Protein AF-A0A955ZSD9-F1 (afdb_monomer_lite)

Secondary structure (DSSP, 8-state):
----------------------------------PPPHHHHHHHHHHHHTT------S-TTEEEEEEEEBTTSSSEEEEEEE--SS---GGGGS-EEEETTEEEE----PPPSP-TT-EEEEEEHHHHTSTTPPPPSEEEPGGG-S-S-TT-EEEEETTTEEEEESPPP-BSSEEEEESSSSS-EEEEE---B-TT--B-----SPPPPP---HHHHHHHHHHHHHHHHHHHHHTTS-----

Sequence (242 aa):
MTEATPRNDRNAVPGRIGTHRMEHGLRGRSLAGRVPTRRGLAAALLLLLAQAPAAWAGIHTWDVVEVFSNADGTIQYVELLDRGTTGGETGIGNGSLSSGTRSISWSNGPVAPPTNGKSYLVATAAFAALPGAPTPDVIIPPASVPFFDVNGDTISFGAFDTLTFGAVPTNGVDALFEATNNGGTTIVANTPRNYAGVQGSVDASPPPVPSGSAGMMALLLALLAGTGLVVLRSGRKGRVTG

Radius of gyration: 35.09 Å; chains: 1; bounding box: 82×81×102 Å

Foldseek 3Di:
DDDDDDDDDDDDDDDDDDDDDDDDDPDDDPPPPPPPPPVVVVVVVVVVVVPDPPPQAAAQQWEFFWWAAAPVQQWIKTKIARQDDAQRRFSVQFWKKAKVVDIDTHHNDGHDDSRHGFMAMEIAPVQCPFPFRDDHSHHDDPVCGSVYDQQWIWMDIPPRYIATDGHFDNQQFWIWGDDDSPNDTDIDGDWDAHRVGRTGTGGPHDDPDPPCPVVNVVVVVVVVVVVVVVVVVVVPPPDDDD

Structure (mmCIF, N/CA/C/O backbone):
data_AF-A0A955ZSD9-F1
#
_entry.id   AF-A0A955ZSD9-F1
#
loop_
_atom_site.group_PDB
_atom_site.id
_atom_site.type_symbol
_atom_site.label_atom_id
_atom_site.label_alt_id
_atom_site.label_comp_id
_atom_site.label_asym_id
_atom_site.label_entity_id
_atom_site.label_seq_id
_atom_site.pdbx_PDB_ins_code
_atom_site.Cartn_x
_atom_site.Cartn_y
_atom_site.Cartn_z
_atom_site.occupancy
_atom_site.B_iso_or_equiv
_atom_site.auth_seq_id
_atom_site.auth_comp_id
_atom_site.auth_asym_id
_atom_site.auth_atom_id
_atom_site.pdbx_PDB_model_num
ATOM 1 N N . MET A 1 1 ? -43.897 32.930 -13.119 1.00 46.41 1 MET A N 1
ATOM 2 C CA . MET A 1 1 ? -42.716 33.747 -12.785 1.00 46.41 1 MET A CA 1
ATOM 3 C C . MET A 1 1 ? -41.608 33.221 -13.687 1.00 46.41 1 MET A C 1
ATOM 5 O O . MET A 1 1 ? -40.973 32.250 -13.321 1.00 46.41 1 MET A O 1
ATOM 9 N N . THR A 1 2 ? -41.549 33.561 -14.984 1.00 44.62 2 THR A N 1
ATOM 10 C CA . THR A 1 2 ? -41.260 34.902 -15.559 1.00 44.62 2 THR A CA 1
ATOM 11 C C . THR A 1 2 ? -39.995 35.442 -14.874 1.00 44.62 2 THR A C 1
ATOM 13 O O . THR A 1 2 ? -40.031 35.604 -13.665 1.00 44.62 2 THR A O 1
ATOM 16 N N . GLU A 1 3 ? -38.838 35.674 -15.501 1.00 42.66 3 GLU A N 1
ATOM 17 C CA . GLU A 1 3 ? -38.586 36.341 -16.780 1.00 42.66 3 GLU A CA 1
ATOM 18 C C . GLU A 1 3 ? -37.055 36.413 -17.053 1.00 42.66 3 GLU A C 1
ATOM 20 O O . GLU A 1 3 ? -36.271 36.447 -16.110 1.00 42.66 3 GLU A O 1
ATOM 25 N N . ALA A 1 4 ? -36.681 36.501 -18.337 1.00 45.12 4 ALA A N 1
ATOM 26 C CA . ALA A 1 4 ? -35.545 37.236 -18.930 1.00 45.12 4 ALA A CA 1
ATOM 27 C C . ALA A 1 4 ? -34.056 36.940 -18.590 1.00 45.12 4 ALA A C 1
ATOM 29 O O . ALA A 1 4 ? -33.487 37.409 -17.611 1.00 45.12 4 ALA A O 1
ATOM 30 N N . THR A 1 5 ? -33.347 36.376 -19.580 1.00 59.03 5 THR A N 1
ATOM 31 C CA . THR A 1 5 ? -32.102 36.969 -20.154 1.00 59.03 5 THR A CA 1
ATOM 32 C C . THR A 1 5 ? -32.512 38.183 -21.027 1.00 59.03 5 THR A C 1
ATOM 34 O O . THR A 1 5 ? -33.686 38.201 -21.405 1.00 59.03 5 THR A O 1
ATOM 37 N N . PRO A 1 6 ? -31.663 39.151 -21.470 1.00 70.62 6 PRO A N 1
ATOM 38 C CA . PRO A 1 6 ? -30.190 39.259 -21.434 1.00 70.62 6 PRO A CA 1
ATOM 39 C C . PRO A 1 6 ? -29.655 40.692 -21.131 1.00 70.62 6 PRO A C 1
ATOM 41 O O . PRO A 1 6 ? -30.440 41.624 -20.984 1.00 70.62 6 PRO A O 1
ATOM 44 N N . ARG A 1 7 ? -28.327 40.925 -21.148 1.00 58.97 7 ARG A N 1
ATOM 45 C CA . ARG A 1 7 ? -27.769 42.214 -21.626 1.00 58.97 7 ARG A CA 1
ATOM 46 C C . ARG A 1 7 ? -26.295 42.142 -22.031 1.00 58.97 7 ARG A C 1
ATOM 48 O O . ARG A 1 7 ? -25.447 41.609 -21.327 1.00 58.97 7 ARG A O 1
ATOM 55 N N . ASN A 1 8 ? -26.065 42.682 -23.220 1.00 61.03 8 ASN A N 1
ATOM 56 C CA . ASN A 1 8 ? -24.829 42.826 -23.969 1.00 61.03 8 ASN A CA 1
ATOM 57 C C . ASN A 1 8 ? -24.577 44.329 -24.051 1.00 61.03 8 ASN A C 1
ATOM 59 O O . ASN A 1 8 ? -25.280 44.994 -24.810 1.00 61.03 8 ASN A O 1
ATOM 63 N N . ASP A 1 9 ? -23.607 44.842 -23.297 1.00 58.19 9 ASP A N 1
ATOM 64 C CA . ASP A 1 9 ? -23.265 46.261 -23.330 1.00 58.19 9 ASP A CA 1
ATOM 65 C C . ASP A 1 9 ? -21.864 46.451 -23.909 1.00 58.19 9 ASP A C 1
ATOM 67 O O . ASP A 1 9 ? -20.822 46.285 -23.275 1.00 58.19 9 ASP A O 1
ATOM 71 N N . ARG A 1 10 ? -21.900 46.809 -25.191 1.00 56.09 10 ARG A N 1
ATOM 72 C CA . ARG A 1 10 ? -20.851 47.497 -25.930 1.00 56.09 10 ARG A CA 1
ATOM 73 C C . ARG A 1 10 ? -20.544 48.818 -25.226 1.00 56.09 10 ARG A C 1
ATOM 75 O O . ARG A 1 10 ? -21.442 49.642 -25.099 1.00 56.09 10 ARG A O 1
ATOM 82 N N . ASN A 1 11 ? -19.279 49.076 -24.908 1.00 57.19 11 ASN A N 1
ATOM 83 C CA . ASN A 1 11 ? -18.804 50.439 -24.682 1.00 57.19 11 ASN A CA 1
ATOM 84 C C . ASN A 1 11 ? -17.670 50.764 -25.651 1.00 57.19 11 ASN A C 1
ATOM 86 O O . ASN A 1 11 ? -16.524 50.355 -25.488 1.00 57.19 11 ASN A O 1
ATOM 90 N N . ALA A 1 12 ? -18.053 51.512 -26.683 1.00 49.19 12 ALA A N 1
ATOM 91 C CA . ALA A 1 12 ? -17.169 52.319 -27.496 1.00 49.19 12 ALA A CA 1
ATOM 92 C C . ALA A 1 12 ? -16.882 53.635 -26.756 1.00 49.19 12 ALA A C 1
ATOM 94 O O . ALA A 1 12 ? -17.803 54.263 -26.237 1.00 49.19 12 ALA A O 1
ATOM 95 N N . VAL A 1 13 ? -15.624 54.079 -26.763 1.00 61.28 13 VAL A N 1
ATOM 96 C CA . VAL A 1 13 ? -15.240 55.458 -26.426 1.00 61.28 13 VAL A CA 1
ATOM 97 C C . VAL A 1 13 ? -14.481 56.056 -27.623 1.00 61.28 13 VAL A C 1
ATOM 99 O O . VAL A 1 13 ? -13.601 55.382 -28.165 1.00 61.28 13 VAL A O 1
ATOM 102 N N . PRO A 1 14 ? -14.820 57.284 -28.068 1.00 52.91 14 PRO A N 1
ATOM 103 C CA . PRO A 1 14 ? -14.291 57.894 -29.287 1.00 52.91 14 PRO A CA 1
ATOM 104 C C . PRO A 1 14 ? -13.135 58.893 -29.051 1.00 52.91 14 PRO A C 1
ATOM 106 O O . PRO A 1 14 ? -13.149 59.665 -28.102 1.00 52.91 14 PRO A O 1
ATOM 109 N N . GLY A 1 15 ? -12.198 58.930 -30.009 1.00 48.44 15 GLY A N 1
ATOM 110 C CA . GLY A 1 15 ? -11.688 60.143 -30.679 1.00 48.44 15 GLY A CA 1
ATOM 111 C C . GLY A 1 15 ? -10.800 61.170 -29.946 1.00 48.44 15 GLY A C 1
ATOM 112 O O . GLY A 1 15 ? -11.287 61.959 -29.147 1.00 48.44 15 GLY A O 1
ATOM 113 N N . ARG A 1 16 ? -9.541 61.308 -30.408 1.00 48.25 16 ARG A N 1
ATOM 114 C CA . ARG A 1 16 ? -8.861 62.590 -30.768 1.00 48.25 16 ARG A CA 1
ATOM 115 C C . ARG A 1 16 ? -7.459 62.290 -31.325 1.00 48.25 16 ARG A C 1
ATOM 117 O O . ARG A 1 16 ? -6.627 61.750 -30.613 1.00 48.25 16 ARG A O 1
ATOM 124 N N . ILE A 1 17 ? -7.228 62.362 -32.639 1.00 53.38 17 ILE A N 1
ATOM 125 C CA . ILE A 1 17 ? -6.814 63.529 -33.456 1.00 53.38 17 ILE A CA 1
ATOM 126 C C . ILE A 1 17 ? -5.607 64.287 -32.878 1.00 53.38 17 ILE A C 1
ATOM 128 O O . ILE A 1 17 ? -5.750 65.117 -31.985 1.00 53.38 17 ILE A O 1
ATOM 132 N N . GLY A 1 18 ? -4.444 64.034 -33.485 1.00 46.00 18 GLY A N 1
ATOM 133 C CA . GLY A 1 18 ? -3.205 64.797 -33.356 1.00 46.00 18 GLY A CA 1
ATOM 134 C C . GLY A 1 18 ? -2.290 64.493 -34.544 1.00 46.00 18 GLY A C 1
ATOM 135 O O . GLY A 1 18 ? -1.589 63.489 -34.564 1.00 46.00 18 GLY A O 1
ATOM 136 N N . THR A 1 19 ? -2.385 65.329 -35.573 1.00 68.00 19 THR A N 1
ATOM 137 C CA . THR A 1 19 ? -1.668 65.293 -36.855 1.00 68.00 19 THR A CA 1
ATOM 138 C C . THR A 1 19 ? -0.206 65.716 -36.718 1.00 68.00 19 THR A C 1
ATOM 140 O O . THR A 1 19 ? 0.021 66.800 -36.203 1.00 68.00 19 THR A O 1
ATOM 143 N N . HIS A 1 20 ? 0.747 64.971 -37.287 1.00 43.41 20 HIS A N 1
ATOM 144 C CA . HIS A 1 20 ? 2.004 65.501 -37.852 1.00 43.41 20 HIS A CA 1
ATOM 145 C C . HIS A 1 20 ? 2.561 64.443 -38.826 1.00 43.41 20 HIS A C 1
ATOM 147 O O . HIS A 1 20 ? 2.852 63.327 -38.422 1.00 43.41 20 HIS A O 1
ATOM 153 N N . ARG A 1 21 ? 2.417 64.623 -40.141 1.00 57.22 21 ARG A N 1
ATOM 154 C CA . ARG A 1 21 ? 3.244 65.437 -41.051 1.00 57.22 21 ARG A CA 1
ATOM 155 C C . ARG A 1 21 ? 4.566 64.748 -41.418 1.00 57.22 21 ARG A C 1
ATOM 157 O O . ARG A 1 21 ? 5.393 64.507 -40.550 1.00 57.22 21 ARG A O 1
ATOM 164 N N . MET A 1 22 ? 4.755 64.647 -42.735 1.00 43.28 22 MET A N 1
ATOM 165 C CA . MET A 1 22 ? 5.966 64.308 -43.488 1.00 43.28 22 MET A CA 1
ATOM 166 C C . MET A 1 22 ? 6.394 62.841 -43.436 1.00 43.28 22 MET A C 1
ATOM 168 O O . MET A 1 22 ? 6.333 62.221 -42.390 1.00 43.28 22 MET A O 1
ATOM 172 N N . GLU A 1 23 ? 6.931 62.193 -44.458 1.00 49.53 23 GLU A N 1
ATOM 173 C CA . GLU A 1 23 ? 7.203 62.410 -45.884 1.00 49.53 23 GLU A CA 1
ATOM 174 C C . GLU A 1 23 ? 7.870 61.073 -46.292 1.00 49.53 23 GLU A C 1
ATOM 176 O O . GLU A 1 23 ? 8.517 60.424 -45.470 1.00 49.53 23 GLU A O 1
ATOM 181 N N . HIS A 1 24 ? 7.791 60.717 -47.573 1.00 54.03 24 HIS A N 1
ATOM 182 C CA . HIS A 1 24 ? 8.793 59.902 -48.269 1.00 54.03 24 HIS A CA 1
ATOM 183 C C . HIS A 1 24 ? 8.927 58.393 -47.970 1.00 54.03 24 HIS A C 1
ATOM 185 O O . HIS A 1 24 ? 9.430 57.946 -46.945 1.00 54.03 24 HIS A O 1
ATOM 191 N N . GLY A 1 25 ? 8.702 57.609 -49.034 1.00 48.47 25 GLY A N 1
ATOM 192 C CA . GLY A 1 25 ? 9.544 56.441 -49.308 1.00 48.47 25 GLY A CA 1
ATOM 193 C C . GLY A 1 25 ? 8.838 55.093 -49.391 1.00 48.47 25 GLY A C 1
ATOM 194 O O . GLY A 1 25 ? 9.229 54.157 -48.699 1.00 48.47 25 GLY A O 1
ATOM 195 N N . LEU A 1 26 ? 7.883 54.931 -50.310 1.00 51.62 26 LEU A N 1
ATOM 196 C CA . LEU A 1 26 ? 7.488 53.602 -50.790 1.00 51.62 26 LEU A CA 1
ATOM 197 C C . LEU A 1 26 ? 8.633 53.001 -51.621 1.00 51.62 26 LEU A C 1
ATOM 199 O O . LEU A 1 26 ? 8.645 53.052 -52.848 1.00 51.62 26 LEU A O 1
ATOM 203 N N . ARG A 1 27 ? 9.625 52.427 -50.938 1.00 54.56 27 ARG A N 1
ATOM 204 C CA . ARG A 1 27 ? 10.528 51.442 -51.533 1.00 54.56 27 ARG A CA 1
ATOM 205 C C . ARG A 1 27 ? 9.928 50.068 -51.292 1.00 54.56 27 ARG A C 1
ATOM 207 O O . ARG A 1 27 ? 9.974 49.552 -50.178 1.00 54.56 27 ARG A O 1
ATOM 214 N N . GLY A 1 28 ? 9.378 49.486 -52.355 1.00 56.22 28 GLY A N 1
ATOM 215 C CA . GLY A 1 28 ? 8.985 48.087 -52.391 1.00 56.22 28 GLY A CA 1
ATOM 216 C C . GLY A 1 28 ? 10.138 47.205 -51.921 1.00 56.22 28 GLY A C 1
ATOM 217 O O . GLY A 1 28 ? 11.177 47.108 -52.572 1.00 56.22 28 GLY A O 1
ATOM 218 N N . ARG A 1 29 ? 9.957 46.563 -50.768 1.00 56.09 29 ARG A N 1
ATOM 219 C CA . ARG A 1 29 ? 10.764 45.417 -50.368 1.00 56.09 29 ARG A CA 1
ATOM 220 C C . ARG A 1 29 ? 9.870 44.204 -50.499 1.00 56.09 29 ARG A C 1
ATOM 222 O O . ARG A 1 29 ? 8.976 43.983 -49.692 1.00 56.09 29 ARG A O 1
ATOM 229 N N . SER A 1 30 ? 10.117 43.481 -51.584 1.00 53.72 30 SER A N 1
ATOM 230 C CA . SER A 1 30 ? 9.691 42.108 -51.801 1.00 53.72 30 SER A CA 1
ATOM 231 C C . SER A 1 30 ? 9.758 41.329 -50.484 1.00 53.72 30 SER A C 1
ATOM 233 O O . SER A 1 30 ? 10.842 41.149 -49.920 1.00 53.72 30 SER A O 1
ATOM 235 N N . LEU A 1 31 ? 8.599 40.890 -49.986 1.00 54.94 31 LEU A N 1
ATOM 236 C CA . LEU A 1 31 ? 8.500 39.828 -48.991 1.00 54.94 31 LEU A CA 1
ATOM 237 C C . LEU A 1 31 ? 8.882 38.526 -49.698 1.00 54.94 31 LEU A C 1
ATOM 239 O O . LEU A 1 31 ? 8.043 37.683 -50.003 1.00 54.94 31 LEU A O 1
ATOM 243 N N . ALA A 1 32 ? 10.172 38.382 -49.997 1.00 50.59 32 ALA A N 1
ATOM 244 C CA . ALA A 1 32 ? 10.753 37.087 -50.273 1.00 50.59 32 ALA A CA 1
ATOM 245 C C . ALA A 1 32 ? 10.556 36.268 -48.997 1.00 50.59 32 ALA A C 1
ATOM 247 O O . ALA A 1 32 ? 11.253 36.480 -48.000 1.00 50.59 32 ALA A O 1
ATOM 248 N N . GLY A 1 33 ? 9.548 35.393 -49.016 1.00 53.19 33 GLY A N 1
ATOM 249 C CA . GLY A 1 33 ? 9.313 34.402 -47.983 1.00 53.19 33 GLY A CA 1
ATOM 250 C C . GLY A 1 33 ? 10.623 33.679 -47.727 1.00 53.19 33 GLY A C 1
ATOM 251 O O . GLY A 1 33 ? 11.092 32.898 -4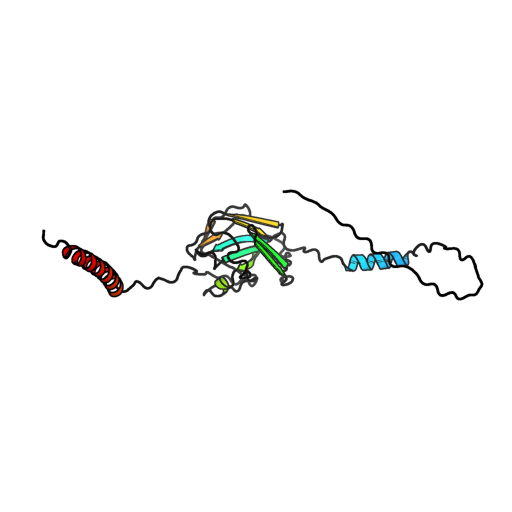8.555 1.00 53.19 33 GLY A O 1
ATOM 252 N N . ARG A 1 34 ? 11.260 33.993 -46.596 1.00 55.25 34 ARG A N 1
ATOM 253 C CA . ARG A 1 34 ? 12.401 33.229 -46.117 1.00 55.25 34 ARG A CA 1
ATOM 254 C C . ARG A 1 34 ? 11.849 31.870 -45.736 1.00 55.25 34 ARG A C 1
ATOM 256 O O . ARG A 1 34 ? 11.353 31.687 -44.630 1.00 55.25 34 ARG A O 1
ATOM 263 N N . VAL A 1 35 ? 11.924 30.937 -46.680 1.00 59.09 35 VAL A N 1
ATOM 264 C CA . VAL A 1 35 ? 11.830 29.513 -46.389 1.00 59.09 35 VAL A CA 1
ATOM 265 C C . VAL A 1 35 ? 12.826 29.272 -45.253 1.00 59.09 35 VAL A C 1
ATOM 267 O O . VAL A 1 35 ? 14.008 29.598 -45.426 1.00 59.09 35 VAL A O 1
ATOM 270 N N . PRO A 1 36 ? 12.378 28.815 -44.071 1.00 53.50 36 PRO A N 1
ATOM 271 C CA . PRO A 1 36 ? 13.281 28.555 -42.966 1.00 53.50 36 PRO A CA 1
ATOM 272 C C . PRO A 1 36 ? 14.372 27.619 -43.478 1.00 53.50 36 PRO A C 1
ATOM 274 O O . PRO A 1 36 ? 14.104 26.559 -44.046 1.00 53.50 36 PRO A O 1
ATOM 277 N N . THR A 1 37 ? 15.623 28.061 -43.365 1.00 58.25 37 THR A N 1
ATOM 278 C CA . THR A 1 37 ? 16.767 27.263 -43.798 1.00 58.25 37 THR A CA 1
ATOM 279 C C . THR A 1 37 ? 16.752 25.945 -43.026 1.00 58.25 37 THR A C 1
ATOM 281 O O . THR A 1 37 ? 16.344 25.904 -41.866 1.00 58.25 37 THR A O 1
ATOM 284 N N . ARG A 1 38 ? 17.215 24.853 -43.648 1.00 56.66 38 ARG A N 1
ATOM 285 C CA . ARG A 1 38 ? 17.227 23.491 -43.067 1.00 56.66 38 ARG A CA 1
ATOM 286 C C . ARG A 1 38 ? 17.815 23.413 -41.641 1.00 56.66 38 ARG A C 1
ATOM 288 O O . ARG A 1 38 ? 17.504 22.491 -40.901 1.00 56.66 38 ARG A O 1
ATOM 295 N N . ARG A 1 39 ? 18.621 24.405 -41.240 1.00 57.09 39 ARG A N 1
ATOM 296 C CA . ARG A 1 39 ? 19.188 24.561 -39.890 1.00 57.09 39 ARG A CA 1
ATOM 297 C C . ARG A 1 39 ? 18.173 25.029 -38.832 1.00 57.09 39 ARG A C 1
ATOM 299 O O . ARG A 1 39 ? 18.281 24.610 -37.688 1.00 57.09 39 ARG A O 1
ATOM 306 N N . GLY A 1 40 ? 17.181 25.845 -39.198 1.00 56.81 40 GLY A N 1
ATOM 307 C CA . GLY A 1 40 ? 16.123 26.298 -38.283 1.00 56.81 40 GLY A CA 1
ATOM 308 C C . GLY A 1 40 ? 15.122 25.194 -37.926 1.00 56.81 40 GLY A C 1
ATOM 309 O O . GLY A 1 40 ? 14.670 25.119 -36.788 1.00 56.81 40 GLY A O 1
ATOM 310 N N . LEU A 1 41 ? 14.843 24.288 -38.870 1.00 59.09 41 LEU A N 1
ATOM 311 C CA . LEU A 1 41 ? 13.986 23.117 -38.643 1.00 59.09 41 LEU A CA 1
ATOM 312 C C . LEU A 1 41 ? 14.637 22.089 -37.700 1.00 59.09 41 LEU A C 1
ATOM 314 O O . LEU A 1 41 ? 13.953 21.526 -36.852 1.00 59.09 41 LEU A O 1
ATOM 318 N N . ALA A 1 42 ? 15.956 21.888 -37.790 1.00 60.56 42 ALA A N 1
ATOM 319 C CA . ALA A 1 42 ? 16.681 20.974 -36.903 1.00 60.56 42 ALA A CA 1
ATOM 320 C C . ALA A 1 42 ? 16.718 21.466 -35.442 1.00 60.56 42 ALA A C 1
ATOM 322 O O . ALA A 1 42 ? 16.530 20.675 -34.522 1.00 60.56 42 ALA A O 1
ATOM 323 N N . ALA A 1 43 ? 16.907 22.772 -35.224 1.00 62.66 43 ALA A N 1
ATOM 324 C CA . ALA A 1 43 ? 16.912 23.358 -33.882 1.00 62.66 43 ALA A CA 1
ATOM 325 C C . ALA A 1 43 ? 15.525 23.315 -33.212 1.00 62.66 43 ALA A C 1
ATOM 327 O O . ALA A 1 43 ? 15.428 23.025 -32.023 1.00 62.66 43 ALA A O 1
ATOM 328 N N . ALA A 1 44 ? 14.449 23.539 -33.977 1.00 62.16 44 ALA A N 1
ATOM 329 C CA . ALA A 1 44 ? 13.080 23.422 -33.475 1.00 62.16 44 ALA A CA 1
ATOM 330 C C . ALA A 1 44 ? 12.710 21.973 -33.100 1.00 62.16 44 ALA A C 1
ATOM 332 O O . ALA A 1 44 ? 12.040 21.755 -32.095 1.00 62.16 44 ALA A O 1
ATOM 333 N N . LEU A 1 45 ? 13.190 20.980 -33.860 1.00 64.62 45 LEU A N 1
ATOM 334 C CA . LEU A 1 45 ? 12.964 19.562 -33.562 1.00 64.62 45 LEU A CA 1
ATOM 335 C C . LEU A 1 45 ? 13.728 19.101 -32.306 1.00 64.62 45 LEU A C 1
ATOM 337 O O . LEU A 1 45 ? 13.178 18.367 -31.491 1.00 64.62 45 LEU A O 1
ATOM 341 N N . LEU A 1 46 ? 14.963 19.578 -32.112 1.00 64.50 46 LEU A N 1
ATOM 342 C CA . LEU A 1 46 ? 15.760 19.315 -30.905 1.00 64.50 46 LEU A CA 1
ATOM 343 C C . LEU A 1 46 ? 15.137 19.925 -29.637 1.00 64.50 46 LEU A C 1
ATOM 345 O O . LEU A 1 46 ? 15.154 19.276 -28.595 1.00 64.50 46 LEU A O 1
ATOM 349 N N . LEU A 1 47 ? 14.540 21.123 -29.718 1.00 65.06 47 LEU A N 1
ATOM 350 C CA . LEU A 1 47 ? 13.797 21.701 -28.588 1.00 65.06 47 LEU A CA 1
ATOM 351 C C . LEU A 1 47 ? 12.497 20.943 -28.274 1.00 65.06 47 LEU A C 1
ATOM 353 O O . LEU A 1 47 ? 12.127 20.861 -27.106 1.00 65.06 47 LEU A O 1
ATOM 357 N N . LEU A 1 48 ? 11.823 20.373 -29.281 1.00 60.03 48 LEU A N 1
ATOM 358 C CA . LEU A 1 48 ? 10.625 19.549 -29.071 1.00 60.03 48 LEU A CA 1
ATOM 359 C C . LEU A 1 48 ? 10.959 18.186 -28.436 1.00 60.03 48 LEU A C 1
ATOM 361 O O . LEU A 1 48 ? 10.225 17.717 -27.574 1.00 60.03 48 LEU A O 1
ATOM 365 N N . LEU A 1 49 ? 12.080 17.567 -28.824 1.00 59.28 49 LEU A N 1
ATOM 366 C CA . LEU A 1 49 ? 12.555 16.292 -28.261 1.00 59.28 49 LEU A CA 1
ATOM 367 C C . LEU A 1 49 ? 13.105 16.437 -26.832 1.00 59.28 49 LEU A C 1
ATOM 369 O O . LEU A 1 49 ? 13.047 15.487 -26.058 1.00 59.28 49 LEU A O 1
ATOM 373 N N . ALA A 1 50 ? 13.599 17.621 -26.461 1.00 59.06 50 ALA A N 1
ATOM 374 C CA . ALA A 1 50 ? 14.065 17.911 -25.104 1.00 59.06 50 ALA A CA 1
ATOM 375 C C . ALA A 1 50 ? 12.924 18.059 -24.074 1.00 59.06 50 ALA A C 1
ATOM 377 O O . ALA A 1 50 ? 13.194 18.101 -22.877 1.00 59.06 50 ALA A O 1
ATOM 378 N N . GLN A 1 51 ? 11.666 18.133 -24.526 1.00 52.38 51 GLN A N 1
ATOM 379 C CA . GLN A 1 51 ? 10.472 18.148 -23.672 1.00 52.38 51 GLN A CA 1
ATOM 380 C C . GLN A 1 51 ? 9.702 16.824 -23.697 1.00 52.38 51 GLN A C 1
ATOM 382 O O . GLN A 1 51 ? 8.542 16.792 -23.289 1.00 52.38 51 GLN A O 1
ATOM 387 N N . ALA A 1 52 ? 10.307 15.730 -24.176 1.00 54.09 52 ALA A N 1
ATOM 388 C CA . ALA A 1 52 ? 9.681 14.423 -24.031 1.00 54.09 52 ALA A CA 1
ATOM 389 C C . ALA A 1 52 ? 9.450 14.170 -22.527 1.00 54.09 52 ALA A C 1
ATOM 391 O O . ALA A 1 52 ? 10.429 14.169 -21.771 1.00 54.09 52 ALA A O 1
ATOM 392 N N . PRO A 1 53 ? 8.195 14.003 -22.058 1.00 48.28 53 PRO A N 1
ATOM 393 C CA . PRO A 1 53 ? 7.970 13.577 -20.686 1.00 48.28 53 PRO A CA 1
ATOM 394 C C . PRO A 1 53 ? 8.733 12.269 -20.498 1.00 48.28 53 PRO A C 1
ATOM 396 O O . PRO A 1 53 ? 8.745 11.430 -21.404 1.00 48.28 53 PRO A O 1
ATOM 399 N N . ALA A 1 54 ? 9.403 12.110 -19.357 1.00 52.59 54 ALA A N 1
ATOM 400 C CA . ALA A 1 54 ? 9.987 10.829 -18.997 1.00 52.59 54 ALA A CA 1
ATOM 401 C C . ALA A 1 54 ? 8.868 9.789 -19.100 1.00 52.59 54 ALA A C 1
ATOM 403 O O . ALA A 1 54 ? 7.924 9.817 -18.313 1.00 52.59 54 ALA A O 1
ATOM 404 N N . ALA A 1 55 ? 8.924 8.932 -20.120 1.00 52.94 55 ALA A N 1
ATOM 405 C CA . ALA A 1 55 ? 8.008 7.815 -20.208 1.00 52.94 55 ALA A CA 1
ATOM 406 C C . ALA A 1 55 ? 8.261 6.977 -18.952 1.00 52.94 55 ALA A C 1
ATOM 408 O O . ALA A 1 55 ? 9.383 6.511 -18.743 1.00 52.94 55 ALA A O 1
ATOM 409 N N . TRP A 1 56 ? 7.254 6.866 -18.083 1.00 56.41 56 TRP A N 1
ATOM 410 C CA . TRP A 1 56 ? 7.293 6.036 -16.882 1.00 56.41 56 TRP A CA 1
ATOM 411 C C . TRP A 1 56 ? 7.275 4.566 -17.307 1.00 56.41 56 TRP A C 1
ATOM 413 O O . TRP A 1 56 ? 6.254 3.891 -17.278 1.00 56.41 56 TRP A O 1
ATOM 423 N N . ALA A 1 57 ? 8.417 4.094 -17.794 1.00 66.38 57 ALA A N 1
ATOM 424 C CA . ALA A 1 57 ? 8.659 2.704 -18.111 1.00 66.38 57 ALA A CA 1
ATOM 425 C C . ALA A 1 57 ? 9.282 2.066 -16.870 1.00 66.38 57 ALA A C 1
ATOM 427 O O . ALA A 1 57 ? 10.419 2.376 -16.519 1.00 66.38 57 ALA A O 1
ATOM 428 N N . GLY A 1 58 ? 8.518 1.235 -16.168 1.00 83.75 58 GLY A N 1
ATOM 429 C CA . GLY A 1 58 ? 9.036 0.496 -15.022 1.00 83.75 58 GLY A CA 1
ATOM 430 C C . GLY A 1 58 ? 8.042 0.290 -13.882 1.00 83.75 58 GLY A C 1
ATOM 431 O O . GLY A 1 58 ? 8.477 0.308 -12.738 1.00 83.75 58 GLY A O 1
ATOM 432 N N . ILE A 1 59 ? 6.739 0.174 -14.153 1.00 91.75 59 ILE A N 1
ATOM 433 C CA . ILE A 1 59 ? 5.731 -0.184 -13.140 1.00 91.75 59 ILE A CA 1
ATOM 434 C C . ILE A 1 59 ? 4.772 -1.310 -13.569 1.00 91.75 59 ILE A C 1
ATOM 436 O O . ILE A 1 59 ? 3.804 -1.583 -12.875 1.00 91.75 59 ILE A O 1
ATOM 440 N N . HIS A 1 60 ? 5.014 -1.965 -14.702 1.00 92.38 60 HIS A N 1
ATOM 441 C CA . HIS A 1 60 ? 4.054 -2.855 -15.365 1.00 92.38 60 HIS A CA 1
ATOM 442 C C . HIS A 1 60 ? 3.860 -4.198 -14.669 1.00 92.38 60 HIS A C 1
ATOM 444 O O . HIS A 1 60 ? 2.872 -4.874 -14.924 1.00 92.38 60 HIS A O 1
ATOM 450 N N . THR A 1 61 ? 4.832 -4.620 -13.870 1.00 95.06 61 THR A N 1
ATOM 451 C CA . THR A 1 61 ? 4.856 -5.942 -13.232 1.00 95.06 61 THR A CA 1
ATOM 452 C C . THR A 1 61 ? 4.506 -5.889 -11.749 1.00 95.06 61 THR A C 1
ATOM 454 O O . THR A 1 61 ? 4.652 -6.891 -11.050 1.00 95.06 61 THR A O 1
ATOM 457 N N . TRP A 1 62 ? 4.126 -4.709 -11.263 1.00 96.50 62 TRP A N 1
ATOM 458 C CA . TRP A 1 62 ? 3.743 -4.488 -9.882 1.00 96.50 62 TRP A CA 1
ATOM 459 C C . TRP A 1 62 ? 2.254 -4.746 -9.724 1.00 96.50 62 TRP A C 1
ATOM 461 O O . TRP A 1 62 ? 1.437 -4.038 -10.310 1.00 96.50 62 TRP A O 1
ATOM 471 N N . ASP A 1 63 ? 1.931 -5.719 -8.884 1.00 97.06 63 ASP A N 1
ATOM 472 C CA . ASP A 1 63 ? 0.562 -6.140 -8.620 1.00 97.06 63 ASP A CA 1
ATOM 473 C C . ASP A 1 63 ? 0.183 -5.858 -7.166 1.00 97.06 63 ASP A C 1
ATOM 475 O O . ASP A 1 63 ? 1.031 -5.949 -6.278 1.00 97.06 63 ASP A O 1
ATOM 479 N N . VAL A 1 64 ? -1.087 -5.570 -6.899 1.00 97.75 64 VAL A N 1
ATOM 480 C CA . VAL A 1 64 ? -1.658 -5.484 -5.553 1.00 97.75 64 VAL A CA 1
ATOM 481 C C . VAL A 1 64 ? -1.806 -6.894 -4.994 1.00 97.75 64 VAL A C 1
ATOM 483 O O . VAL A 1 64 ? -2.614 -7.680 -5.480 1.00 97.75 64 VAL A O 1
ATOM 486 N N . VAL A 1 65 ? -1.046 -7.219 -3.949 1.00 98.12 65 VAL A N 1
ATOM 487 C CA . VAL A 1 65 ? -0.990 -8.590 -3.415 1.00 98.12 65 VAL A CA 1
ATOM 488 C C . VAL A 1 65 ? -1.528 -8.738 -2.010 1.00 98.12 65 VAL A C 1
ATOM 490 O O . VAL A 1 65 ? -1.916 -9.839 -1.639 1.00 98.12 65 VAL A O 1
ATOM 493 N N . GLU A 1 66 ? -1.576 -7.669 -1.222 1.00 98.38 66 GLU A N 1
ATOM 494 C CA . GLU A 1 66 ? -2.079 -7.751 0.145 1.00 98.38 66 GLU A CA 1
ATOM 495 C C . GLU A 1 66 ? -2.840 -6.482 0.519 1.00 98.38 66 GLU A C 1
ATOM 497 O O . GLU A 1 66 ? -2.364 -5.370 0.281 1.00 98.38 66 GLU A O 1
ATOM 502 N N . VAL A 1 67 ? -4.026 -6.649 1.104 1.00 98.44 67 VAL A N 1
ATOM 503 C CA . VAL A 1 67 ? -4.848 -5.550 1.622 1.00 98.44 67 VAL A CA 1
ATOM 504 C C . VAL A 1 67 ? -5.303 -5.864 3.039 1.00 98.44 67 VAL A C 1
ATOM 506 O O . VAL A 1 67 ? -5.786 -6.959 3.340 1.00 98.44 67 VAL A O 1
ATOM 509 N N . PHE A 1 68 ? -5.161 -4.882 3.921 1.00 98.69 68 PHE A N 1
ATOM 510 C CA . PHE A 1 68 ? -5.445 -5.022 5.345 1.00 98.69 68 PHE A CA 1
ATOM 511 C C . PHE A 1 68 ? -6.170 -3.800 5.876 1.00 98.69 68 PHE A C 1
ATOM 513 O O . PHE A 1 68 ? -5.811 -2.668 5.545 1.00 98.69 68 PHE A O 1
ATOM 520 N N . SER A 1 69 ? -7.125 -4.027 6.774 1.00 98.38 69 SER A N 1
ATOM 521 C CA . SER A 1 69 ? -7.778 -2.962 7.517 1.00 98.38 69 SER A CA 1
ATOM 522 C C . SER A 1 69 ? -8.080 -3.387 8.948 1.00 98.38 69 SER A C 1
ATOM 524 O O . SER A 1 69 ? -8.484 -4.518 9.200 1.00 98.38 69 SER A O 1
ATOM 526 N N . ASN A 1 70 ? -7.995 -2.458 9.896 1.00 97.62 70 ASN A N 1
ATOM 527 C CA . ASN A 1 70 ? -8.703 -2.623 11.163 1.00 97.62 70 ASN A CA 1
ATOM 528 C C . ASN A 1 70 ? -10.217 -2.367 10.982 1.00 97.62 70 ASN A C 1
ATOM 530 O O . ASN A 1 70 ? -10.680 -1.966 9.910 1.00 97.62 70 ASN A O 1
ATOM 534 N N . ALA A 1 71 ? -10.994 -2.586 12.046 1.00 96.12 71 ALA A N 1
ATOM 535 C CA . ALA A 1 71 ? -12.458 -2.558 11.999 1.00 96.12 71 ALA A CA 1
ATOM 536 C C . ALA A 1 71 ? -13.093 -1.221 11.586 1.00 96.12 71 ALA A C 1
ATOM 538 O O . ALA A 1 71 ? -14.194 -1.230 11.043 1.00 96.12 71 ALA A O 1
ATOM 539 N N . ASP A 1 72 ? -12.432 -0.090 11.835 1.00 95.38 72 ASP A N 1
ATOM 540 C CA . ASP A 1 72 ? -12.952 1.242 11.495 1.00 95.38 72 ASP A CA 1
ATOM 541 C C . ASP A 1 72 ? -12.287 1.872 10.257 1.00 95.38 72 ASP A C 1
ATOM 543 O O . ASP A 1 72 ? -12.634 2.991 9.876 1.00 95.38 72 ASP A O 1
ATOM 547 N N . GLY A 1 73 ? -11.352 1.168 9.611 1.00 97.06 73 GLY A N 1
ATOM 548 C CA . GLY A 1 73 ? -10.665 1.648 8.411 1.00 97.06 73 GLY A CA 1
ATOM 549 C C . GLY A 1 73 ? -9.583 2.701 8.655 1.00 97.06 73 GLY A C 1
ATOM 550 O O . GLY A 1 73 ? -9.019 3.228 7.696 1.00 97.06 73 GLY A O 1
ATOM 551 N N . THR A 1 74 ? -9.269 3.038 9.908 1.00 97.94 74 THR A N 1
ATOM 552 C CA . THR A 1 74 ? -8.249 4.057 10.217 1.00 97.94 74 THR A CA 1
ATOM 553 C C . THR A 1 74 ? -6.816 3.532 10.082 1.00 97.94 74 THR A C 1
ATOM 555 O O . THR A 1 74 ? -5.880 4.292 9.804 1.00 97.94 74 THR A O 1
ATOM 558 N N . ILE A 1 75 ? -6.636 2.220 10.221 1.00 98.56 75 ILE A N 1
ATOM 559 C CA . ILE A 1 75 ? -5.373 1.512 10.029 1.00 98.56 75 ILE A CA 1
ATOM 560 C C . ILE A 1 75 ? -5.531 0.649 8.786 1.00 98.56 75 ILE A C 1
ATOM 562 O O . ILE A 1 75 ? -6.253 -0.343 8.819 1.00 98.56 75 ILE A O 1
ATOM 566 N N . GLN A 1 76 ? -4.856 1.031 7.703 1.00 98.50 76 GLN A N 1
ATOM 567 C CA . GLN A 1 76 ? -4.899 0.309 6.433 1.00 98.50 76 GLN A CA 1
ATOM 568 C C . GLN A 1 76 ? -3.515 0.227 5.799 1.00 98.50 76 GLN A C 1
ATOM 570 O O . GLN A 1 76 ? -2.704 1.146 5.956 1.00 98.50 76 GLN A O 1
ATOM 575 N N . TYR A 1 77 ? -3.275 -0.840 5.040 1.00 98.81 77 TYR A N 1
ATOM 576 C CA . TYR A 1 77 ? -2.191 -0.883 4.065 1.00 98.81 77 TYR A CA 1
ATOM 577 C C . TYR A 1 77 ? -2.586 -1.641 2.800 1.00 98.81 77 TYR A C 1
ATOM 579 O O . TYR A 1 77 ? -3.536 -2.427 2.783 1.00 98.81 77 TYR A O 1
ATOM 587 N N . VAL A 1 78 ? -1.815 -1.364 1.754 1.00 98.75 78 VAL A N 1
ATOM 588 C CA . VAL A 1 78 ? -1.805 -2.036 0.462 1.00 98.75 78 VAL A CA 1
ATOM 589 C C . VAL A 1 78 ? -0.351 -2.397 0.166 1.00 98.75 78 VAL A C 1
ATOM 591 O O . VAL A 1 78 ? 0.517 -1.520 0.182 1.00 98.75 78 VAL A O 1
ATOM 594 N N . GLU A 1 79 ? -0.079 -3.672 -0.083 1.00 98.69 79 GLU A N 1
ATOM 595 C CA . GLU A 1 79 ? 1.227 -4.139 -0.545 1.00 98.69 79 GLU A CA 1
ATOM 596 C C . GLU A 1 79 ? 1.194 -4.384 -2.050 1.00 98.69 79 GLU A C 1
ATOM 598 O O . GLU A 1 79 ? 0.331 -5.105 -2.558 1.00 98.69 79 GLU A O 1
ATOM 603 N N . LEU A 1 80 ? 2.156 -3.788 -2.752 1.00 98.44 80 LEU A N 1
ATOM 604 C CA . LEU A 1 80 ? 2.444 -4.079 -4.150 1.00 98.44 80 LEU A CA 1
ATOM 605 C C . LEU A 1 80 ? 3.633 -5.040 -4.230 1.00 98.44 80 LEU A C 1
ATOM 607 O O . LEU A 1 80 ? 4.591 -4.862 -3.485 1.00 98.44 80 LEU A O 1
ATOM 611 N N . LEU A 1 81 ? 3.621 -6.001 -5.150 1.00 98.06 81 LEU A N 1
ATOM 612 C CA . LEU A 1 81 ? 4.727 -6.931 -5.396 1.00 98.06 81 LEU A CA 1
ATOM 613 C C . LEU A 1 81 ? 5.118 -6.904 -6.868 1.00 98.06 81 LEU A C 1
ATOM 615 O O . LEU A 1 81 ? 4.271 -7.085 -7.737 1.00 98.06 81 LEU A O 1
ATOM 619 N N . ASP A 1 82 ? 6.412 -6.767 -7.146 1.00 97.62 82 ASP A N 1
ATOM 620 C CA . ASP A 1 82 ? 6.936 -6.981 -8.492 1.00 97.62 82 ASP A CA 1
ATOM 621 C C . ASP A 1 82 ? 6.980 -8.487 -8.807 1.00 97.62 82 ASP A C 1
ATOM 623 O O . ASP A 1 82 ? 7.878 -9.206 -8.353 1.00 97.62 82 ASP A O 1
ATOM 627 N N . ARG A 1 83 ? 6.023 -8.970 -9.607 1.00 95.25 83 ARG A N 1
ATOM 628 C CA . ARG A 1 83 ? 5.979 -10.357 -10.107 1.00 95.25 83 ARG A CA 1
ATOM 629 C C . ARG A 1 83 ? 6.762 -10.554 -11.416 1.00 95.25 83 ARG A C 1
ATOM 631 O O . ARG A 1 83 ? 6.753 -11.641 -11.996 1.00 95.25 83 ARG A O 1
ATOM 638 N N . GLY A 1 84 ? 7.462 -9.526 -11.889 1.00 93.94 84 GLY A N 1
ATOM 639 C CA . GLY A 1 84 ? 8.305 -9.562 -13.076 1.00 93.94 84 GLY A CA 1
ATOM 640 C C . GLY A 1 84 ? 9.564 -10.410 -12.892 1.00 93.94 84 GLY A C 1
ATOM 641 O O . GLY A 1 84 ? 10.019 -10.680 -11.783 1.00 93.94 84 GLY A O 1
ATOM 642 N N . THR A 1 85 ? 10.178 -10.823 -14.002 1.00 93.38 85 THR A N 1
ATOM 643 C CA . THR A 1 85 ? 11.353 -11.717 -13.980 1.00 93.38 85 THR A CA 1
ATOM 644 C C . THR A 1 85 ? 12.690 -10.998 -14.163 1.00 93.38 85 THR A C 1
ATOM 646 O O . THR A 1 85 ? 13.738 -11.607 -13.964 1.00 93.38 85 THR A O 1
ATOM 649 N N . THR A 1 86 ? 12.683 -9.731 -14.588 1.00 91.94 86 THR A N 1
ATOM 650 C CA . THR A 1 86 ? 13.898 -8.999 -14.999 1.00 91.94 86 THR A CA 1
ATOM 651 C C . THR A 1 86 ? 14.400 -8.003 -13.957 1.00 91.94 86 THR A C 1
ATOM 653 O O . THR A 1 86 ? 15.57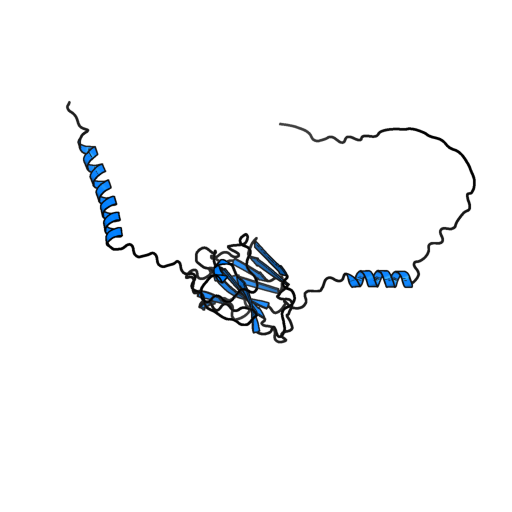2 -7.634 -13.994 1.00 91.94 86 THR A O 1
ATOM 656 N N . GLY A 1 87 ? 13.534 -7.555 -13.043 1.00 93.75 87 GLY A N 1
ATOM 657 C CA . GLY A 1 87 ? 13.878 -6.607 -11.982 1.00 93.75 87 GLY A CA 1
ATOM 658 C C . GLY A 1 87 ? 14.207 -5.189 -12.460 1.00 93.75 87 GLY A C 1
ATOM 659 O O . GLY A 1 87 ? 14.929 -4.467 -11.770 1.00 93.75 87 GLY A O 1
ATOM 660 N N . GLY A 1 88 ? 13.724 -4.803 -13.645 1.00 94.19 88 GLY A N 1
ATOM 661 C CA . GLY A 1 88 ? 13.936 -3.479 -14.241 1.00 94.19 88 GLY A CA 1
ATOM 662 C C . GLY A 1 88 ? 12.850 -2.448 -13.918 1.00 94.19 88 GLY A C 1
ATOM 663 O O . GLY A 1 88 ? 12.905 -1.325 -14.420 1.00 94.19 88 GLY A O 1
ATOM 664 N N . GLU A 1 89 ? 11.865 -2.799 -13.097 1.00 94.81 89 GLU A N 1
ATOM 665 C CA . GLU A 1 89 ? 10.621 -2.043 -12.927 1.00 94.81 89 GLU A CA 1
ATOM 666 C C . GLU A 1 89 ? 10.794 -1.030 -11.789 1.00 94.81 89 GLU A C 1
ATOM 668 O O . GLU A 1 89 ? 10.168 -1.064 -10.731 1.00 94.81 89 GLU A O 1
ATOM 673 N N . THR A 1 90 ? 11.745 -0.123 -12.022 1.00 96.00 90 THR A N 1
ATOM 674 C CA . THR A 1 90 ? 12.241 0.859 -11.047 1.00 96.00 90 THR A CA 1
ATOM 675 C C . THR A 1 90 ? 11.339 2.084 -10.900 1.00 96.00 90 THR A C 1
ATOM 677 O O . THR A 1 90 ? 11.575 2.933 -10.045 1.00 96.00 90 THR A O 1
ATOM 680 N N . 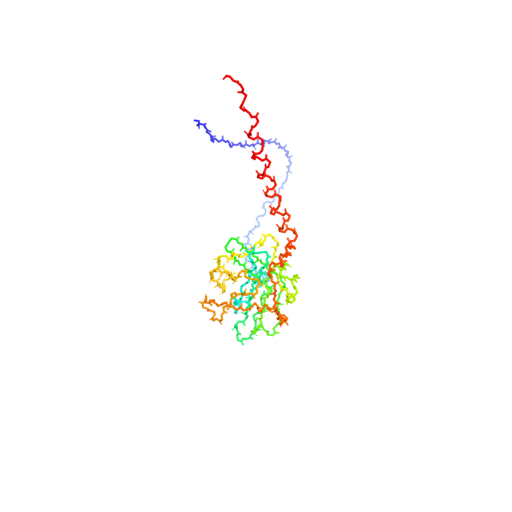GLY A 1 91 ? 10.289 2.195 -11.711 1.00 94.88 91 GLY A N 1
ATOM 681 C CA . GLY A 1 91 ? 9.378 3.333 -11.732 1.00 94.88 91 GLY A CA 1
ATOM 682 C C . GLY A 1 91 ? 8.407 3.389 -10.552 1.00 94.88 91 GLY A C 1
ATOM 683 O O . GLY A 1 91 ? 7.758 4.416 -10.394 1.00 94.88 91 GLY A O 1
ATOM 684 N N . ILE A 1 92 ? 8.319 2.345 -9.715 1.00 95.88 92 ILE A N 1
ATOM 685 C CA . ILE A 1 92 ? 7.310 2.208 -8.642 1.00 95.88 92 ILE A CA 1
ATOM 686 C C . ILE A 1 92 ? 7.299 3.366 -7.643 1.00 95.88 92 ILE A C 1
ATOM 688 O O . ILE A 1 92 ? 6.260 3.692 -7.076 1.00 95.88 92 ILE A O 1
ATOM 692 N N . GLY A 1 93 ? 8.427 4.058 -7.469 1.00 95.88 93 GLY A N 1
ATOM 693 C CA . GLY A 1 93 ? 8.481 5.260 -6.644 1.00 95.88 93 GLY A CA 1
ATOM 694 C C . GLY A 1 93 ? 7.759 6.470 -7.251 1.00 95.88 93 GLY A C 1
ATOM 695 O O . GLY A 1 93 ? 7.662 7.492 -6.586 1.00 95.88 93 GLY A O 1
ATOM 696 N N . ASN A 1 94 ? 7.206 6.376 -8.462 1.00 94.19 94 ASN A N 1
ATOM 697 C CA . ASN A 1 94 ? 6.317 7.371 -9.061 1.00 94.19 94 ASN A CA 1
ATOM 698 C C . ASN A 1 94 ? 5.024 6.677 -9.511 1.00 94.19 94 ASN A C 1
ATOM 700 O O . ASN A 1 94 ? 4.858 6.334 -10.680 1.00 94.19 94 ASN A O 1
ATOM 704 N N . GLY A 1 95 ? 4.139 6.400 -8.556 1.00 93.31 95 GLY A N 1
ATOM 705 C CA . GLY A 1 95 ? 2.932 5.611 -8.782 1.00 93.31 95 GLY A CA 1
ATOM 706 C C . GLY A 1 95 ? 1.667 6.293 -8.280 1.00 93.31 95 GLY A C 1
ATOM 707 O O . GLY A 1 95 ? 1.686 7.398 -7.729 1.00 93.31 95 GLY A O 1
ATOM 708 N N . SER A 1 96 ? 0.549 5.607 -8.487 1.00 96.06 96 SER A N 1
ATOM 709 C CA . SER A 1 96 ? -0.746 6.014 -7.959 1.00 96.06 96 SER A CA 1
ATOM 710 C C . SER A 1 96 ? -1.619 4.807 -7.659 1.00 96.06 96 SER A C 1
ATOM 712 O O . SER A 1 96 ? -1.659 3.867 -8.454 1.00 96.06 96 SER A O 1
ATOM 714 N N . LEU A 1 97 ? -2.376 4.888 -6.567 1.00 97.62 97 LEU A N 1
ATOM 715 C CA . LEU A 1 97 ? -3.461 3.964 -6.254 1.00 97.62 97 LEU A CA 1
ATOM 716 C C . LEU A 1 97 ? -4.787 4.707 -6.308 1.00 97.62 97 LEU A C 1
ATOM 718 O O . LEU A 1 97 ? -4.876 5.884 -5.947 1.00 97.62 97 LEU A O 1
ATOM 722 N N . SER A 1 98 ? -5.835 3.999 -6.701 1.00 98.00 98 SER A N 1
ATOM 723 C CA . SER A 1 98 ? -7.207 4.485 -6.588 1.00 98.00 98 SER A CA 1
ATOM 724 C C . SER A 1 98 ? -8.128 3.418 -6.020 1.00 98.00 98 SER A C 1
ATOM 726 O O . SER A 1 98 ? -7.897 2.237 -6.248 1.00 98.00 98 SER A O 1
ATOM 728 N N . SER A 1 99 ? -9.136 3.864 -5.273 1.00 97.62 99 SER A N 1
ATOM 729 C CA . SER A 1 99 ? -10.177 3.040 -4.662 1.00 97.62 99 SER A CA 1
ATOM 730 C C . SER A 1 99 ? -11.479 3.839 -4.641 1.00 97.62 99 SER A C 1
ATOM 732 O O . SER A 1 99 ? -11.566 4.897 -4.004 1.00 97.62 99 SER A O 1
ATOM 734 N N . GLY A 1 100 ? -12.478 3.407 -5.410 1.00 92.00 100 GLY A N 1
ATOM 735 C CA . GLY A 1 100 ? -13.701 4.181 -5.641 1.00 92.00 100 GLY A CA 1
ATOM 736 C C . GLY A 1 100 ? -13.417 5.618 -6.112 1.00 92.00 100 GLY A C 1
ATOM 737 O O . GLY A 1 100 ? -12.840 5.843 -7.173 1.00 92.00 100 GLY A O 1
ATOM 738 N N . THR A 1 101 ? -13.824 6.618 -5.322 1.00 90.38 101 THR A N 1
ATOM 739 C CA . THR A 1 101 ? -13.596 8.048 -5.623 1.00 90.38 101 THR A CA 1
ATOM 740 C C . THR A 1 101 ? -12.295 8.606 -5.040 1.00 90.38 101 THR A C 1
ATOM 742 O O . THR A 1 101 ? -12.046 9.808 -5.141 1.00 90.38 101 THR A O 1
ATOM 745 N N . ARG A 1 102 ? -11.491 7.779 -4.366 1.00 96.25 102 ARG A N 1
ATOM 746 C CA . ARG A 1 102 ? -10.242 8.186 -3.717 1.00 96.25 102 ARG A CA 1
ATOM 747 C C . ARG A 1 102 ? -9.075 7.824 -4.619 1.00 96.25 102 ARG A C 1
ATOM 749 O O . ARG A 1 102 ? -9.026 6.736 -5.182 1.00 96.25 102 ARG A O 1
ATOM 756 N N . SER A 1 103 ? -8.123 8.737 -4.741 1.00 96.88 103 SER A N 1
ATOM 757 C CA . SER A 1 103 ? -6.895 8.517 -5.494 1.00 96.88 103 SER A CA 1
ATOM 758 C C . SER A 1 103 ? -5.743 9.175 -4.755 1.00 96.88 103 SER A C 1
ATOM 760 O O . SER A 1 103 ? -5.885 10.282 -4.229 1.00 96.88 103 SER A O 1
ATOM 762 N N . ILE A 1 104 ? -4.622 8.469 -4.690 1.00 97.44 104 ILE A N 1
ATOM 763 C CA . ILE A 1 104 ? -3.367 8.958 -4.135 1.00 97.44 104 ILE A CA 1
ATOM 764 C C . ILE A 1 104 ? -2.276 8.755 -5.177 1.00 97.44 104 ILE A C 1
ATOM 766 O O . ILE A 1 104 ? -2.251 7.746 -5.877 1.00 97.44 104 ILE A O 1
ATOM 770 N N . SER A 1 105 ? -1.363 9.713 -5.267 1.00 96.31 105 SER A N 1
ATOM 771 C CA . SER A 1 105 ? -0.195 9.654 -6.143 1.00 96.31 105 SER A CA 1
ATOM 772 C C . SER A 1 105 ? 1.044 10.064 -5.369 1.00 96.31 105 SER A C 1
ATOM 774 O O . SER A 1 105 ? 0.971 10.951 -4.516 1.00 96.31 105 SER A O 1
ATOM 776 N N . TRP A 1 106 ? 2.183 9.472 -5.699 1.00 96.56 106 TRP A N 1
ATOM 777 C CA . TRP A 1 106 ? 3.466 9.780 -5.076 1.00 96.56 106 TRP A CA 1
ATOM 778 C C . TRP A 1 106 ? 4.559 9.960 -6.132 1.00 96.56 106 TRP A C 1
ATOM 780 O O . TRP A 1 106 ? 4.410 9.562 -7.286 1.00 96.56 106 TRP A O 1
ATOM 790 N N . SER A 1 107 ? 5.651 10.615 -5.735 1.00 95.88 107 SER A N 1
ATOM 791 C CA . SER A 1 107 ? 6.789 10.937 -6.604 1.00 95.88 107 SER A CA 1
ATOM 792 C C . SER A 1 107 ? 8.086 10.945 -5.791 1.00 95.88 107 SER A C 1
ATOM 794 O O . SER A 1 107 ? 8.686 11.989 -5.542 1.00 95.88 107 SER A O 1
ATOM 796 N N . ASN A 1 108 ? 8.503 9.759 -5.364 1.00 94.38 108 ASN A N 1
ATOM 797 C CA . ASN A 1 108 ? 9.725 9.483 -4.611 1.00 94.38 108 ASN A CA 1
ATOM 798 C C . ASN A 1 108 ? 10.951 9.261 -5.523 1.00 94.38 108 ASN A C 1
ATOM 800 O O . ASN A 1 108 ? 12.065 9.115 -5.024 1.00 94.38 108 ASN A O 1
ATOM 804 N N . GLY A 1 109 ? 10.768 9.257 -6.850 1.00 93.00 109 GLY A N 1
ATOM 805 C CA . GLY A 1 109 ? 11.821 8.939 -7.815 1.00 93.00 109 GLY A CA 1
ATOM 806 C C . GLY A 1 109 ? 11.981 7.431 -8.052 1.00 93.00 109 GLY A C 1
ATOM 807 O O . GLY A 1 109 ? 11.263 6.629 -7.459 1.00 93.00 109 GLY A O 1
ATOM 808 N N . PRO A 1 110 ? 12.873 7.018 -8.969 1.00 94.62 110 PRO A N 1
ATOM 809 C CA . PRO A 1 110 ? 13.077 5.606 -9.266 1.00 94.62 110 PRO A CA 1
ATOM 810 C C . PRO A 1 110 ? 13.705 4.861 -8.082 1.00 94.62 110 PRO A C 1
ATOM 812 O O . PRO A 1 110 ? 14.599 5.378 -7.408 1.00 94.62 110 PRO A O 1
ATOM 815 N N . VAL A 1 111 ? 13.269 3.623 -7.857 1.00 96.38 111 VAL A N 1
ATOM 816 C CA . VAL A 1 111 ? 13.840 2.734 -6.838 1.00 96.38 111 VAL A CA 1
ATOM 817 C C . VAL A 1 111 ? 15.080 2.003 -7.358 1.00 96.38 111 VAL A C 1
ATOM 819 O O . VAL A 1 111 ? 15.299 1.875 -8.562 1.00 96.38 111 VAL A O 1
ATOM 822 N N . ALA A 1 112 ? 15.912 1.499 -6.447 1.00 96.00 112 ALA A N 1
ATOM 823 C CA . ALA A 1 112 ? 17.139 0.793 -6.810 1.00 96.00 112 ALA A CA 1
ATOM 824 C C . ALA A 1 112 ? 16.851 -0.648 -7.287 1.00 96.00 112 ALA A C 1
ATOM 826 O O . ALA A 1 112 ? 16.271 -1.409 -6.511 1.00 96.00 112 ALA A O 1
ATOM 827 N N . PRO A 1 113 ? 17.279 -1.067 -8.493 1.00 95.75 113 PRO A N 1
ATOM 828 C CA . PRO A 1 113 ? 17.132 -2.449 -8.956 1.00 95.75 113 PRO A CA 1
ATOM 829 C C . PRO A 1 113 ? 18.060 -3.419 -8.187 1.00 95.75 113 PRO A C 1
ATOM 831 O O . PRO A 1 113 ? 19.034 -2.974 -7.572 1.00 95.75 113 PRO A O 1
ATOM 834 N N . PRO A 1 114 ? 17.827 -4.745 -8.246 1.00 96.50 114 PRO A N 1
ATOM 835 C CA . PRO A 1 114 ? 16.739 -5.414 -8.961 1.00 96.50 114 PRO A CA 1
ATOM 836 C C . PRO A 1 114 ? 15.406 -5.332 -8.203 1.00 96.50 114 PRO A C 1
ATOM 838 O O . PRO A 1 114 ? 15.382 -5.444 -6.977 1.00 96.50 114 PRO A O 1
ATOM 841 N N . THR A 1 115 ? 14.306 -5.146 -8.933 1.00 97.56 115 THR A N 1
ATOM 842 C CA . THR A 1 115 ? 12.956 -5.008 -8.358 1.00 97.56 115 THR A CA 1
ATOM 843 C C . THR A 1 115 ? 12.204 -6.332 -8.224 1.00 97.56 115 THR A C 1
ATOM 845 O O . THR A 1 115 ? 11.322 -6.427 -7.383 1.00 97.56 115 THR A O 1
ATOM 848 N N . ASN A 1 116 ? 12.580 -7.377 -8.969 1.00 97.12 116 ASN A N 1
ATOM 849 C CA . ASN A 1 116 ? 11.821 -8.627 -9.027 1.00 97.12 116 ASN A CA 1
ATOM 850 C C . ASN A 1 116 ? 11.692 -9.281 -7.644 1.00 97.12 116 ASN A C 1
ATOM 852 O O . ASN A 1 116 ? 12.688 -9.505 -6.950 1.00 97.12 116 ASN A O 1
ATOM 856 N N . GLY A 1 117 ? 10.460 -9.606 -7.252 1.00 97.19 117 GLY A N 1
ATOM 857 C CA . GLY A 1 117 ? 10.135 -10.162 -5.940 1.00 97.19 117 GLY A CA 1
ATOM 858 C C . GLY A 1 117 ? 10.277 -9.178 -4.774 1.00 97.19 117 GLY A C 1
ATOM 859 O O . GLY A 1 117 ? 10.301 -9.616 -3.621 1.00 97.19 117 GLY A O 1
ATOM 860 N N . LYS A 1 118 ? 10.415 -7.871 -5.039 1.00 98.44 118 LYS A N 1
ATOM 861 C CA . LYS A 1 118 ? 10.347 -6.835 -4.004 1.00 98.44 118 LYS A CA 1
ATOM 862 C C . LYS A 1 118 ? 8.921 -6.356 -3.805 1.00 98.44 118 LYS A C 1
ATOM 864 O O . LYS A 1 118 ? 8.149 -6.265 -4.755 1.00 98.44 118 LYS A O 1
ATOM 869 N N . SER A 1 119 ? 8.638 -6.000 -2.561 1.00 98.56 119 SER A N 1
ATOM 870 C CA . SER A 1 119 ? 7.382 -5.393 -2.149 1.00 98.56 119 SER A CA 1
ATOM 871 C C . SER A 1 119 ? 7.489 -3.867 -2.126 1.00 98.56 119 SER A C 1
ATOM 873 O O . SER A 1 119 ? 8.590 -3.323 -2.045 1.00 98.56 119 SER A O 1
ATOM 875 N N . TYR A 1 120 ? 6.362 -3.170 -2.187 1.00 98.62 120 TYR A N 1
ATOM 876 C CA . TYR A 1 120 ? 6.263 -1.728 -1.993 1.00 98.62 120 TYR A CA 1
ATOM 877 C C . TYR A 1 120 ? 5.027 -1.440 -1.142 1.00 98.62 120 TYR A C 1
ATOM 879 O O . TYR A 1 120 ? 3.905 -1.766 -1.531 1.00 98.62 120 TYR A O 1
ATOM 887 N N . LEU A 1 121 ? 5.241 -0.867 0.039 1.00 98.88 121 LEU A N 1
ATOM 888 C CA . LEU A 1 121 ? 4.228 -0.756 1.081 1.00 98.88 121 LEU A CA 1
ATOM 889 C C . LEU A 1 121 ? 3.610 0.640 1.102 1.00 98.88 121 LEU A C 1
ATOM 891 O O . LEU A 1 121 ? 4.288 1.629 1.391 1.00 98.88 121 LEU A O 1
ATOM 895 N N . VAL A 1 122 ? 2.302 0.716 0.866 1.00 98.88 122 VAL A N 1
ATOM 896 C CA . VAL A 1 122 ? 1.519 1.952 0.959 1.00 98.88 122 VAL A CA 1
ATOM 897 C C . VAL A 1 122 ? 0.558 1.828 2.135 1.00 98.88 122 VAL A C 1
ATOM 899 O O . VAL A 1 122 ? -0.334 0.987 2.110 1.00 98.88 122 VAL A O 1
ATOM 902 N N . ALA A 1 123 ? 0.719 2.636 3.182 1.00 98.88 123 ALA A N 1
ATOM 903 C CA . ALA A 1 123 ? -0.042 2.447 4.421 1.00 98.88 123 ALA A CA 1
ATOM 904 C C . ALA A 1 123 ? -0.417 3.753 5.122 1.00 98.88 123 ALA A C 1
ATOM 906 O O . ALA A 1 123 ? 0.167 4.806 4.870 1.00 98.88 123 ALA A O 1
ATOM 907 N N . THR A 1 124 ? -1.391 3.708 6.030 1.00 98.81 124 THR A N 1
ATOM 908 C CA . THR A 1 124 ? -1.749 4.876 6.845 1.00 98.81 124 THR A CA 1
ATOM 909 C C . THR A 1 124 ? -0.663 5.194 7.875 1.00 98.81 124 THR A C 1
ATOM 911 O O . THR A 1 124 ? 0.099 4.332 8.314 1.00 98.81 124 THR A O 1
ATOM 914 N N . ALA A 1 125 ? -0.605 6.451 8.325 1.00 98.69 125 ALA A N 1
ATOM 915 C CA . ALA A 1 125 ? 0.304 6.837 9.408 1.00 98.69 125 ALA A CA 1
ATOM 916 C C . ALA A 1 125 ? 0.010 6.082 10.721 1.00 98.69 125 ALA A C 1
ATOM 918 O O . ALA A 1 125 ? 0.926 5.818 11.495 1.00 98.69 125 ALA A O 1
ATOM 919 N N . ALA A 1 126 ? -1.254 5.709 10.956 1.00 98.38 126 ALA A N 1
ATOM 920 C CA . ALA A 1 126 ? -1.650 4.918 12.117 1.00 98.38 126 ALA A CA 1
ATOM 921 C C . ALA A 1 126 ? -1.090 3.486 12.057 1.00 98.38 126 ALA A C 1
ATOM 923 O O . ALA A 1 126 ? -0.644 2.981 13.081 1.00 98.38 126 ALA A O 1
ATOM 924 N N . PHE A 1 127 ? -1.023 2.873 10.867 1.00 98.62 127 PHE A N 1
ATOM 925 C CA . PHE A 1 127 ? -0.318 1.603 10.670 1.00 98.62 127 PHE A CA 1
ATOM 926 C C . PHE A 1 127 ? 1.170 1.725 11.015 1.00 98.62 127 PHE A C 1
ATOM 928 O O . PHE A 1 127 ? 1.685 0.925 11.788 1.00 98.62 127 PHE A O 1
ATOM 935 N N . ALA A 1 128 ? 1.847 2.761 10.510 1.00 98.50 128 ALA A N 1
ATOM 936 C CA . ALA A 1 128 ? 3.281 2.959 10.745 1.00 98.50 128 ALA A CA 1
ATOM 937 C C . ALA A 1 128 ? 3.646 3.154 12.231 1.00 98.50 128 ALA A C 1
ATOM 939 O O . ALA A 1 128 ? 4.805 2.996 12.608 1.00 98.50 128 ALA A O 1
ATOM 940 N N . ALA A 1 129 ? 2.673 3.522 13.070 1.00 98.12 129 ALA A N 1
ATOM 941 C CA . ALA A 1 129 ? 2.853 3.693 14.507 1.00 98.12 129 ALA A CA 1
ATOM 942 C C . ALA A 1 129 ? 2.701 2.385 15.306 1.00 98.12 129 ALA A C 1
ATOM 944 O O . ALA A 1 129 ? 2.987 2.378 16.507 1.00 98.12 129 ALA A O 1
ATOM 945 N N . LEU A 1 130 ? 2.240 1.294 14.683 1.00 97.38 130 LEU A N 1
ATOM 946 C CA . LEU A 1 130 ? 2.054 0.021 15.369 1.00 97.38 130 LEU A CA 1
ATOM 947 C C . LEU A 1 130 ? 3.399 -0.657 15.667 1.00 97.38 130 LEU A C 1
ATOM 949 O O . LEU A 1 130 ? 4.306 -0.655 14.828 1.00 97.38 130 LEU A O 1
ATOM 953 N N . PRO A 1 131 ? 3.540 -1.303 16.837 1.00 96.88 131 PRO A N 1
ATOM 954 C CA . PRO A 1 131 ? 4.670 -2.182 17.096 1.00 96.88 131 PRO A CA 1
ATOM 955 C C . PRO A 1 131 ? 4.762 -3.278 16.028 1.00 96.88 131 PRO A C 1
ATOM 957 O O . PRO A 1 131 ? 3.769 -3.928 15.717 1.00 96.88 131 PRO A O 1
ATOM 960 N N . GLY A 1 132 ? 5.959 -3.487 15.479 1.00 95.44 132 GLY A N 1
ATOM 961 C CA . GLY A 1 132 ? 6.198 -4.510 14.456 1.00 95.44 132 GLY A CA 1
ATOM 962 C C . GLY A 1 132 ? 5.858 -4.091 13.023 1.00 95.44 132 GLY A C 1
ATOM 963 O O . GLY A 1 132 ? 6.193 -4.835 12.103 1.00 95.44 132 GLY A O 1
ATOM 964 N N . ALA A 1 133 ? 5.275 -2.906 12.806 1.00 98.25 133 ALA A N 1
ATOM 965 C CA . ALA A 1 133 ? 5.020 -2.389 11.465 1.00 98.25 133 ALA A CA 1
ATOM 966 C C . ALA A 1 133 ? 6.335 -2.015 10.753 1.00 98.25 133 ALA A C 1
ATOM 968 O O . ALA A 1 133 ? 7.125 -1.231 11.293 1.00 98.25 133 ALA A O 1
ATOM 969 N N . PRO A 1 134 ? 6.588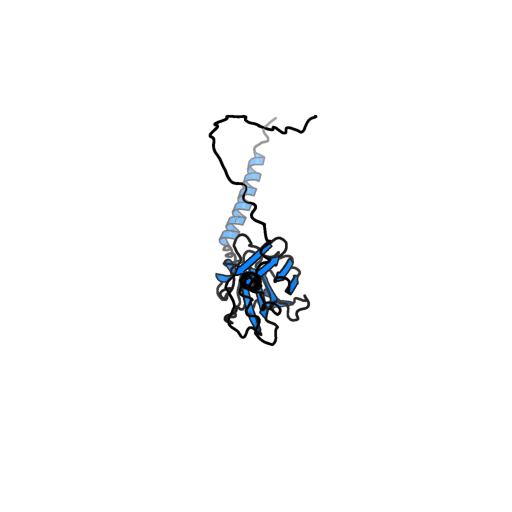 -2.511 9.529 1.00 98.62 134 PRO A N 1
ATOM 970 C CA . PRO A 1 134 ? 7.626 -1.944 8.679 1.00 98.62 134 PRO A CA 1
ATOM 971 C C . PRO A 1 134 ? 7.303 -0.490 8.339 1.00 98.62 134 PRO A C 1
ATOM 973 O O . PRO A 1 134 ? 6.142 -0.133 8.135 1.00 98.62 134 PRO A O 1
ATOM 976 N N . THR A 1 135 ? 8.334 0.345 8.201 1.00 98.56 135 THR A N 1
ATOM 977 C CA . THR A 1 135 ? 8.163 1.707 7.680 1.00 98.56 135 THR A CA 1
ATOM 978 C C . THR A 1 135 ? 7.572 1.644 6.268 1.00 98.56 135 THR A C 1
ATOM 980 O O . THR A 1 135 ? 8.217 1.040 5.403 1.00 98.56 135 THR A O 1
ATOM 983 N N . PRO A 1 136 ? 6.401 2.259 6.011 1.00 98.75 136 PRO A N 1
ATOM 984 C CA . PRO A 1 136 ? 5.815 2.293 4.675 1.00 98.75 136 PRO A CA 1
ATOM 985 C C . PRO A 1 136 ? 6.693 3.062 3.691 1.00 98.75 136 PRO A C 1
ATOM 987 O O . PRO A 1 136 ? 7.312 4.064 4.054 1.00 98.75 136 PRO A O 1
ATOM 990 N N . ASP A 1 137 ? 6.699 2.628 2.434 1.00 98.81 137 ASP A N 1
ATOM 991 C CA . ASP A 1 137 ? 7.351 3.350 1.341 1.00 98.81 137 ASP A CA 1
ATOM 992 C C . ASP A 1 137 ? 6.554 4.613 0.960 1.00 98.81 137 ASP A C 1
ATOM 994 O O . ASP A 1 137 ? 7.125 5.622 0.537 1.00 98.81 137 ASP A O 1
ATOM 998 N N . VAL A 1 138 ? 5.228 4.585 1.159 1.00 98.69 138 VAL A N 1
ATOM 999 C CA . VAL A 1 138 ? 4.322 5.730 0.993 1.00 98.69 138 VAL A CA 1
ATOM 1000 C C . VAL A 1 138 ? 3.318 5.782 2.142 1.00 98.69 138 VAL A C 1
ATOM 1002 O O . VAL A 1 138 ? 2.690 4.782 2.490 1.00 98.69 138 VAL A O 1
ATOM 1005 N N . ILE A 1 139 ? 3.122 6.980 2.697 1.00 98.69 139 ILE A N 1
ATOM 1006 C CA . ILE A 1 139 ? 2.078 7.245 3.688 1.00 98.69 139 ILE A CA 1
ATOM 1007 C C . ILE A 1 139 ? 0.803 7.722 2.988 1.00 98.69 139 ILE A C 1
ATOM 1009 O O . ILE A 1 139 ? 0.822 8.715 2.259 1.00 98.69 139 ILE A O 1
ATOM 1013 N N . ILE A 1 140 ? -0.316 7.048 3.253 1.00 98.75 140 ILE A N 1
ATOM 1014 C CA . ILE A 1 140 ? -1.652 7.470 2.824 1.00 98.75 140 ILE A CA 1
ATOM 1015 C C . ILE A 1 140 ? -1.988 8.803 3.517 1.00 98.75 140 ILE A C 1
ATOM 1017 O O . ILE A 1 140 ? -1.950 8.874 4.752 1.00 98.75 140 ILE A O 1
ATOM 1021 N N . PRO A 1 141 ? -2.332 9.867 2.764 1.00 98.00 141 PRO A N 1
ATOM 1022 C CA . PRO A 1 141 ? -2.694 11.153 3.344 1.00 98.00 141 PRO A CA 1
ATOM 1023 C C . PRO A 1 141 ? -3.907 11.037 4.279 1.00 98.00 141 PRO A C 1
ATOM 1025 O O . PRO A 1 141 ? -4.867 10.352 3.927 1.00 98.00 141 PRO A O 1
ATOM 1028 N N . PRO A 1 142 ? -3.951 11.769 5.409 1.00 97.50 142 PRO A N 1
ATOM 1029 C CA . PRO A 1 142 ? -5.077 11.704 6.347 1.00 97.50 142 PRO A CA 1
ATOM 1030 C C . PRO A 1 142 ? -6.447 11.994 5.716 1.00 97.50 142 PRO A C 1
ATOM 1032 O O . PRO A 1 142 ? -7.446 11.409 6.116 1.00 97.50 142 PRO A O 1
ATOM 1035 N N . ALA A 1 143 ? -6.500 12.862 4.699 1.00 97.00 143 ALA A N 1
ATOM 1036 C CA . ALA A 1 143 ? -7.730 13.187 3.968 1.00 97.00 143 ALA A CA 1
ATOM 1037 C C . ALA A 1 143 ? -8.266 12.027 3.104 1.00 97.00 143 ALA A C 1
ATOM 1039 O O . ALA A 1 143 ? -9.394 12.090 2.618 1.00 97.00 143 ALA A O 1
ATOM 1040 N N . SER A 1 144 ? -7.463 10.984 2.907 1.00 97.56 144 SER A N 1
ATOM 1041 C CA . SER A 1 144 ? -7.797 9.777 2.155 1.00 97.56 144 SER A CA 1
ATOM 1042 C C . SER A 1 144 ? -7.935 8.559 3.067 1.00 97.56 144 SER A C 1
ATOM 1044 O O . SER A 1 144 ? -7.855 7.452 2.561 1.00 97.56 144 SER A O 1
ATOM 1046 N N . VAL A 1 145 ? -8.111 8.738 4.383 1.00 97.62 145 VAL A N 1
ATOM 1047 C CA . VAL A 1 145 ? -8.358 7.646 5.340 1.00 97.62 145 VAL A CA 1
ATOM 1048 C C . VAL A 1 145 ? -9.848 7.625 5.723 1.00 97.62 145 VAL A C 1
ATOM 1050 O O . VAL A 1 145 ? -10.367 8.663 6.139 1.00 97.62 145 VAL A O 1
ATOM 1053 N N . PRO A 1 146 ? -10.552 6.482 5.609 1.00 97.56 146 PRO A N 1
ATOM 1054 C CA . PRO A 1 146 ? -10.098 5.224 5.006 1.00 97.56 146 PRO A CA 1
ATOM 1055 C C . PRO A 1 146 ? -9.840 5.381 3.502 1.00 97.56 146 PRO A C 1
ATOM 1057 O O . PRO A 1 146 ? -10.535 6.153 2.831 1.00 97.56 146 PRO A O 1
ATOM 1060 N N . PHE A 1 147 ? -8.847 4.655 2.984 1.00 98.50 147 PHE A N 1
ATOM 1061 C CA . PHE A 1 147 ? -8.492 4.671 1.564 1.00 98.50 147 PHE A CA 1
ATOM 1062 C C . PHE A 1 147 ? -9.407 3.765 0.751 1.00 98.50 147 PHE A C 1
ATOM 1064 O O . PHE A 1 147 ? -9.917 4.205 -0.275 1.00 98.50 147 PHE A O 1
ATOM 1071 N N . PHE A 1 148 ? -9.679 2.559 1.246 1.00 98.38 148 PHE A N 1
ATOM 1072 C CA . PHE A 1 148 ? -10.634 1.618 0.656 1.00 98.38 148 PHE A CA 1
ATOM 1073 C C . PHE A 1 148 ? -11.723 1.221 1.663 1.00 98.38 148 PHE A C 1
ATOM 1075 O O . PHE A 1 148 ? -11.540 1.371 2.876 1.00 98.38 148 PHE A O 1
ATOM 1082 N N . ASP A 1 149 ? -12.867 0.736 1.173 1.00 97.56 149 ASP A N 1
ATOM 1083 C CA . ASP A 1 149 ? -13.973 0.263 2.021 1.00 97.56 149 ASP A CA 1
ATOM 1084 C C . ASP A 1 149 ? -13.686 -1.127 2.616 1.00 97.56 149 ASP A C 1
ATOM 1086 O O . ASP A 1 149 ? -13.329 -2.075 1.915 1.00 97.56 149 ASP A O 1
ATOM 1090 N N . VAL A 1 150 ? -13.877 -1.266 3.930 1.00 97.19 150 VAL A N 1
ATOM 1091 C CA . VAL A 1 150 ? -13.666 -2.524 4.665 1.00 97.19 150 VAL A CA 1
ATOM 1092 C C . VAL A 1 150 ? -14.650 -3.625 4.266 1.00 97.19 150 VAL A C 1
ATOM 1094 O O . VAL A 1 150 ? -14.354 -4.802 4.447 1.00 97.19 150 VAL A O 1
ATOM 1097 N N . ASN A 1 151 ? -15.809 -3.266 3.707 1.00 97.19 151 ASN A N 1
ATOM 1098 C CA . ASN A 1 151 ? -16.834 -4.214 3.262 1.00 97.19 151 ASN A CA 1
ATOM 1099 C C . ASN A 1 151 ? -16.585 -4.754 1.843 1.00 97.19 151 ASN A C 1
ATOM 1101 O O . ASN A 1 151 ? -17.329 -5.624 1.386 1.00 97.19 151 ASN A O 1
ATOM 1105 N N . GLY A 1 152 ? -15.543 -4.264 1.171 1.00 96.56 152 GLY A N 1
ATOM 1106 C CA . GLY A 1 152 ? -15.150 -4.647 -0.179 1.00 96.56 152 GLY A CA 1
ATOM 1107 C C . GLY A 1 152 ? -15.004 -3.439 -1.091 1.00 96.56 152 GLY A C 1
ATOM 1108 O O . GLY A 1 152 ? -15.803 -2.504 -1.043 1.00 96.56 152 GLY A O 1
ATOM 1109 N N . ASP A 1 153 ? -13.976 -3.468 -1.930 1.00 97.69 153 ASP A N 1
ATOM 1110 C CA . ASP A 1 153 ? -13.632 -2.375 -2.833 1.00 97.69 153 ASP A CA 1
ATOM 1111 C C . ASP A 1 153 ? -12.867 -2.909 -4.056 1.00 97.69 153 ASP A C 1
ATOM 1113 O O . ASP A 1 153 ? -12.664 -4.113 -4.234 1.00 97.69 153 ASP A O 1
ATOM 1117 N N . THR A 1 154 ? -12.468 -2.001 -4.939 1.00 97.44 154 THR A N 1
ATOM 1118 C CA . THR A 1 154 ? -11.553 -2.267 -6.043 1.00 97.44 154 THR A CA 1
ATOM 1119 C C . THR A 1 154 ? -10.390 -1.299 -5.971 1.00 97.44 154 THR A C 1
ATOM 1121 O O . THR A 1 154 ? -10.573 -0.096 -6.157 1.00 97.44 154 THR A O 1
ATOM 1124 N N . ILE A 1 155 ? -9.195 -1.837 -5.735 1.00 97.75 155 ILE A N 1
ATOM 1125 C CA . ILE A 1 155 ? -7.956 -1.068 -5.773 1.00 97.75 155 ILE A CA 1
ATOM 1126 C C . ILE A 1 155 ? -7.354 -1.200 -7.165 1.00 97.75 155 ILE A C 1
ATOM 1128 O O . ILE A 1 155 ? -7.081 -2.307 -7.618 1.00 97.75 155 ILE A O 1
ATOM 1132 N N . SER A 1 156 ? -7.106 -0.070 -7.820 1.00 96.94 156 SER A N 1
ATOM 1133 C CA . SER A 1 156 ? -6.391 -0.014 -9.096 1.00 96.94 156 SER A CA 1
ATOM 1134 C C . SER A 1 156 ? -5.029 0.641 -8.912 1.00 96.94 156 SER A C 1
ATOM 1136 O O . SER A 1 156 ? -4.940 1.770 -8.412 1.00 96.94 156 SER A O 1
ATOM 1138 N N . PHE A 1 157 ? -3.978 -0.053 -9.350 1.00 95.31 157 PHE A N 1
ATOM 1139 C CA . PHE A 1 157 ? -2.620 0.469 -9.439 1.00 95.31 157 PHE A CA 1
ATOM 1140 C C . PHE A 1 157 ? -2.335 0.939 -10.869 1.00 95.31 157 PHE A C 1
ATOM 1142 O O . PHE A 1 157 ? -2.037 0.163 -11.783 1.00 95.31 157 PHE A O 1
ATOM 1149 N N . GLY A 1 158 ? -2.467 2.253 -11.071 1.00 87.94 158 GLY A N 1
ATOM 1150 C CA . GLY A 1 158 ? -2.379 2.861 -12.396 1.00 87.94 158 GLY A CA 1
ATOM 1151 C C . GLY A 1 158 ? -3.330 2.194 -13.398 1.00 87.94 158 GLY A C 1
ATOM 1152 O O . GLY A 1 158 ? -4.510 2.007 -13.114 1.00 87.94 158 GLY A O 1
ATOM 1153 N N . ALA A 1 159 ? -2.806 1.849 -14.574 1.00 86.00 159 ALA A N 1
ATOM 1154 C CA . ALA A 1 159 ? -3.529 1.121 -15.620 1.00 86.00 159 ALA A CA 1
ATOM 1155 C C . ALA A 1 159 ? -3.077 -0.348 -15.750 1.00 86.00 159 ALA A C 1
ATOM 1157 O O . ALA A 1 159 ? -3.384 -0.984 -16.757 1.00 86.00 159 ALA A O 1
ATOM 1158 N N . PHE A 1 160 ? -2.292 -0.850 -14.791 1.00 89.50 160 PHE A N 1
ATOM 1159 C CA . PHE A 1 160 ? -1.535 -2.098 -14.939 1.00 89.50 160 PHE A CA 1
ATOM 1160 C C . PHE A 1 160 ? -2.159 -3.244 -14.165 1.00 89.50 160 PHE A C 1
ATOM 1162 O O . PHE A 1 160 ? -2.327 -4.320 -14.729 1.00 89.50 160 PHE A O 1
ATOM 1169 N N . ASP A 1 161 ? -2.559 -2.980 -12.922 1.00 94.75 161 ASP A N 1
ATOM 1170 C CA . ASP A 1 161 ? -3.167 -3.986 -12.068 1.00 94.75 161 ASP A CA 1
ATOM 1171 C C . ASP A 1 161 ? -4.424 -3.464 -11.367 1.00 94.75 161 ASP A C 1
ATOM 1173 O O . ASP A 1 161 ? -4.609 -2.260 -11.141 1.00 94.75 161 ASP A O 1
ATOM 1177 N N . THR A 1 162 ? -5.340 -4.380 -11.072 1.00 94.69 162 THR A N 1
ATOM 1178 C CA . THR A 1 162 ? -6.565 -4.102 -10.334 1.00 94.69 162 THR A CA 1
ATOM 1179 C C . THR A 1 162 ? -6.987 -5.321 -9.528 1.00 94.69 162 THR A C 1
ATOM 1181 O O . THR A 1 162 ? -7.252 -6.382 -10.087 1.00 94.69 162 THR A O 1
ATOM 1184 N N . LEU A 1 163 ? -7.171 -5.118 -8.224 1.00 96.75 163 LEU A N 1
ATOM 1185 C CA . LEU A 1 163 ? -7.684 -6.122 -7.304 1.00 96.75 163 LEU A CA 1
ATOM 1186 C C . LEU A 1 163 ? -9.069 -5.713 -6.796 1.00 96.75 163 LEU A C 1
ATOM 1188 O O . LEU A 1 163 ? -9.213 -4.741 -6.052 1.00 96.75 163 LEU A O 1
ATOM 1192 N N . THR A 1 164 ? -10.087 -6.486 -7.168 1.00 96.88 164 THR A N 1
ATOM 1193 C CA . THR A 1 164 ? -11.436 -6.398 -6.592 1.00 96.88 164 THR A CA 1
ATOM 1194 C C . THR A 1 164 ? -11.586 -7.434 -5.485 1.00 96.88 164 THR A C 1
ATOM 1196 O O . THR A 1 164 ? -11.300 -8.611 -5.695 1.00 96.88 164 THR A O 1
ATOM 1199 N N . PHE A 1 165 ? -12.079 -7.023 -4.318 1.00 96.19 165 PHE A N 1
ATOM 1200 C CA . PHE A 1 165 ? -12.237 -7.898 -3.157 1.00 96.19 165 PHE A CA 1
ATOM 1201 C C . PHE A 1 165 ? -13.549 -7.642 -2.403 1.00 96.19 165 PHE A C 1
ATOM 1203 O O . PHE A 1 165 ? -14.143 -6.568 -2.486 1.00 96.19 165 PHE A O 1
ATOM 1210 N N . GLY A 1 166 ? -14.012 -8.665 -1.677 1.00 96.31 166 GLY A N 1
ATOM 1211 C CA . GLY A 1 166 ? -15.128 -8.558 -0.728 1.00 96.31 166 GLY A CA 1
ATOM 1212 C C . GLY A 1 166 ? -14.678 -8.002 0.624 1.00 96.31 166 GLY A C 1
ATOM 1213 O O . GLY A 1 166 ? -13.638 -7.370 0.716 1.00 96.31 166 GLY A O 1
ATOM 1214 N N . ALA A 1 167 ? -15.426 -8.255 1.696 1.00 97.31 167 ALA A N 1
ATOM 1215 C CA . ALA A 1 167 ? -15.054 -7.750 3.018 1.00 97.31 167 ALA A CA 1
ATOM 1216 C C . ALA A 1 167 ? -13.634 -8.180 3.438 1.00 97.31 167 ALA A C 1
ATOM 1218 O O . ALA A 1 167 ? -13.278 -9.359 3.366 1.00 97.31 167 ALA A O 1
ATOM 1219 N N . VAL A 1 168 ? -12.842 -7.211 3.894 1.00 97.31 168 VAL A N 1
ATOM 1220 C CA . VAL A 1 168 ? -11.494 -7.429 4.430 1.00 97.31 168 VAL A CA 1
ATOM 1221 C C . VAL A 1 168 ? -11.623 -7.908 5.881 1.00 97.31 168 VAL A C 1
ATOM 1223 O O . VAL A 1 168 ? -12.520 -7.438 6.587 1.00 97.31 168 VAL A O 1
ATOM 1226 N N . PRO A 1 169 ? -10.771 -8.829 6.371 1.00 97.56 169 PRO A N 1
ATOM 1227 C CA . PRO A 1 169 ? -10.768 -9.191 7.782 1.00 97.56 169 PRO A CA 1
ATOM 1228 C C . PRO A 1 169 ? -10.592 -7.954 8.668 1.00 97.56 169 PRO A C 1
ATOM 1230 O O . PRO A 1 169 ? -9.674 -7.169 8.474 1.00 97.56 169 PRO A O 1
ATOM 1233 N N . THR A 1 170 ? -11.470 -7.786 9.657 1.00 95.19 170 THR A N 1
ATOM 1234 C CA . THR A 1 170 ? -11.459 -6.637 10.581 1.00 95.19 170 THR A CA 1
ATOM 1235 C C . THR A 1 170 ? -10.966 -6.999 11.981 1.00 95.19 170 THR A C 1
ATOM 1237 O O . THR A 1 170 ? -11.154 -6.235 12.929 1.00 95.19 170 THR A O 1
ATOM 1240 N N . ASN A 1 171 ? -10.371 -8.182 12.147 1.00 95.12 171 ASN A N 1
ATOM 1241 C CA . ASN A 1 171 ? -9.857 -8.665 13.432 1.00 95.12 171 ASN A CA 1
ATOM 1242 C C . ASN A 1 171 ? -8.525 -8.011 13.840 1.00 95.12 171 ASN A C 1
ATOM 1244 O O . ASN A 1 171 ? -8.048 -8.254 14.945 1.00 95.12 171 ASN A O 1
ATOM 1248 N N . GLY A 1 172 ? -7.944 -7.181 12.969 1.00 96.19 172 GLY A N 1
ATOM 1249 C CA . GLY A 1 172 ? -6.723 -6.429 13.235 1.00 96.19 172 GLY A CA 1
ATOM 1250 C C . GLY A 1 172 ? -5.432 -7.236 13.098 1.00 96.19 172 GLY A C 1
ATOM 1251 O O . GLY A 1 172 ? -4.371 -6.669 13.329 1.00 96.19 172 GLY A O 1
ATOM 1252 N N . VAL A 1 173 ? -5.504 -8.515 12.712 1.00 97.81 173 VAL A N 1
ATOM 1253 C CA . VAL A 1 173 ? -4.333 -9.402 12.575 1.00 97.81 173 VAL A CA 1
ATOM 1254 C C . VAL A 1 173 ? -4.290 -10.166 11.252 1.00 97.81 173 VAL A C 1
ATOM 1256 O O . VAL A 1 173 ? -3.212 -10.581 10.836 1.00 97.81 173 VAL A O 1
ATOM 1259 N N . ASP A 1 174 ? -5.412 -10.301 10.550 1.00 98.44 174 ASP A N 1
ATOM 1260 C CA . ASP A 1 174 ? -5.461 -10.965 9.248 1.00 98.44 174 ASP A CA 1
ATOM 1261 C C . ASP A 1 174 ? -5.646 -9.960 8.108 1.00 98.44 174 ASP A C 1
ATOM 1263 O O . ASP A 1 174 ? -6.232 -8.892 8.280 1.00 98.44 174 ASP A O 1
ATOM 1267 N N . ALA A 1 175 ? -5.168 -10.335 6.928 1.00 98.44 175 ALA A N 1
ATOM 1268 C CA . ALA A 1 175 ? -5.269 -9.593 5.682 1.00 98.44 175 ALA A CA 1
ATOM 1269 C C . ALA A 1 175 ? -5.886 -10.471 4.583 1.00 98.44 175 ALA A C 1
ATOM 1271 O O . ALA A 1 175 ? -5.960 -11.699 4.701 1.00 98.44 175 ALA A O 1
ATOM 1272 N N . LEU A 1 176 ? -6.321 -9.841 3.493 1.00 98.44 176 LEU A N 1
ATOM 1273 C CA . LEU A 1 176 ? -6.561 -10.551 2.241 1.00 98.44 176 LEU A CA 1
ATOM 1274 C C . LEU A 1 176 ? -5.267 -10.568 1.436 1.00 98.44 176 LEU A C 1
ATOM 1276 O O . LEU A 1 176 ? -4.677 -9.516 1.205 1.00 98.44 176 LEU A O 1
ATOM 1280 N N . PHE A 1 177 ? -4.878 -11.750 0.970 1.00 98.06 177 PHE A N 1
ATOM 1281 C CA . PHE A 1 177 ? -3.721 -11.950 0.110 1.00 98.06 177 PHE A CA 1
ATOM 1282 C C . PHE A 1 177 ? -4.138 -12.527 -1.238 1.00 98.06 177 PHE A C 1
ATOM 1284 O O . PHE A 1 177 ? -4.906 -13.492 -1.301 1.00 98.06 177 PHE A O 1
ATOM 1291 N N . GLU A 1 178 ? -3.610 -11.949 -2.308 1.00 96.06 178 GLU A N 1
ATOM 1292 C CA . GLU A 1 178 ? -3.754 -12.420 -3.673 1.00 96.06 178 GLU A CA 1
ATOM 1293 C C . GLU A 1 178 ? -2.478 -13.166 -4.093 1.00 96.06 178 GLU A C 1
ATOM 1295 O O . GLU A 1 178 ? -1.408 -12.585 -4.267 1.00 96.06 178 GLU A O 1
ATOM 1300 N N . ALA A 1 179 ? -2.571 -14.486 -4.260 1.00 88.44 179 ALA A N 1
ATOM 1301 C CA . ALA A 1 179 ? -1.399 -15.315 -4.554 1.00 88.44 179 ALA A CA 1
ATOM 1302 C C . ALA A 1 179 ? -1.077 -15.420 -6.054 1.00 88.44 179 ALA A C 1
ATOM 1304 O O . ALA A 1 179 ? 0.062 -15.705 -6.423 1.00 88.44 179 ALA A O 1
ATOM 1305 N N . THR A 1 180 ? -2.083 -15.253 -6.917 1.00 81.06 180 THR A N 1
ATOM 1306 C CA . THR A 1 180 ? -2.063 -15.792 -8.288 1.00 81.06 180 THR A CA 1
ATOM 1307 C C . THR A 1 180 ? -2.228 -14.769 -9.410 1.00 81.06 180 THR A C 1
ATOM 1309 O O . THR A 1 180 ? -2.219 -15.192 -10.563 1.00 81.06 180 THR A O 1
ATOM 1312 N N . ASN A 1 181 ? -2.357 -13.470 -9.114 1.00 81.62 181 ASN A N 1
ATOM 1313 C CA . ASN A 1 181 ? -2.673 -12.433 -10.110 1.00 81.62 181 ASN A CA 1
ATOM 1314 C C . ASN A 1 181 ? -3.904 -12.791 -10.969 1.00 81.62 181 ASN A C 1
ATOM 1316 O O . ASN A 1 181 ? -3.855 -12.864 -12.197 1.00 81.62 181 ASN A O 1
ATOM 1320 N N . ASN A 1 182 ? -4.994 -13.171 -10.308 1.00 81.69 182 ASN A N 1
ATOM 1321 C CA . ASN A 1 182 ? -6.239 -13.572 -10.971 1.00 81.69 182 ASN A CA 1
ATOM 1322 C C . ASN A 1 182 ? -7.488 -13.015 -10.274 1.00 81.69 182 ASN A C 1
ATOM 1324 O O . ASN A 1 182 ? -8.598 -13.466 -10.565 1.00 81.69 182 ASN A O 1
ATOM 1328 N N . GLY A 1 183 ? -7.308 -12.081 -9.336 1.00 81.06 183 GLY A N 1
ATOM 1329 C CA . GLY A 1 183 ? -8.365 -11.485 -8.525 1.00 81.06 183 GLY A CA 1
ATOM 1330 C C . GLY A 1 183 ? -8.857 -12.357 -7.365 1.00 81.06 183 GLY A C 1
ATOM 1331 O O . GLY A 1 183 ? -9.707 -11.921 -6.594 1.00 81.06 183 GLY A O 1
ATOM 1332 N N . GLY A 1 184 ? -8.363 -13.590 -7.219 1.00 89.56 184 GLY A N 1
ATOM 1333 C CA . GLY A 1 184 ? -8.722 -14.470 -6.109 1.00 89.56 184 GLY A CA 1
ATOM 1334 C C . GLY A 1 184 ? -7.942 -14.134 -4.840 1.00 89.56 184 GLY A C 1
ATOM 1335 O O . GLY A 1 184 ? -6.712 -14.189 -4.841 1.00 89.56 184 GLY A O 1
ATOM 1336 N N . THR A 1 185 ? -8.649 -13.855 -3.742 1.00 96.50 185 THR A N 1
ATOM 1337 C CA . THR A 1 185 ? -8.036 -13.581 -2.436 1.00 96.50 185 THR A CA 1
ATOM 1338 C C . THR A 1 185 ? -8.267 -14.705 -1.429 1.00 96.50 185 THR A C 1
ATOM 1340 O O . THR A 1 185 ? -9.283 -15.404 -1.442 1.00 96.50 185 THR A O 1
ATOM 1343 N N . THR A 1 186 ? -7.306 -14.872 -0.526 1.00 97.00 186 THR A N 1
ATOM 1344 C CA . THR A 1 186 ? -7.388 -15.760 0.639 1.00 97.00 186 THR A CA 1
ATOM 1345 C C . THR A 1 186 ? -7.095 -14.980 1.910 1.00 97.00 186 THR A C 1
ATOM 1347 O O . THR A 1 186 ? -6.315 -14.032 1.878 1.00 97.00 186 THR A O 1
ATOM 1350 N N . ILE A 1 187 ? -7.691 -15.388 3.029 1.00 98.00 187 ILE A N 1
ATOM 1351 C CA . ILE A 1 187 ? -7.380 -14.806 4.338 1.00 98.00 187 ILE A CA 1
ATOM 1352 C C . ILE A 1 187 ? -6.077 -15.420 4.853 1.00 98.00 187 ILE A C 1
ATOM 1354 O O . ILE A 1 187 ? -5.958 -16.645 4.926 1.00 98.00 187 ILE A O 1
ATOM 1358 N N . VAL A 1 188 ? -5.125 -14.568 5.221 1.00 98.06 188 VAL A N 1
ATOM 1359 C CA . VAL A 1 188 ? -3.834 -14.941 5.817 1.00 98.06 188 VAL A CA 1
ATOM 1360 C C . VAL A 1 188 ? -3.511 -14.006 6.981 1.00 98.06 188 VAL A C 1
ATOM 1362 O O . VAL A 1 188 ? -4.080 -12.921 7.070 1.00 98.06 188 VAL A O 1
ATOM 1365 N N . ALA A 1 189 ? -2.584 -14.399 7.857 1.00 98.25 189 ALA A N 1
ATOM 1366 C CA . ALA A 1 189 ? -2.015 -13.460 8.822 1.00 98.25 189 ALA A CA 1
ATOM 1367 C C . ALA A 1 189 ? -1.304 -12.325 8.073 1.00 98.25 189 ALA A C 1
ATOM 1369 O O . ALA A 1 189 ? -0.653 -12.586 7.062 1.00 98.25 189 ALA A O 1
ATOM 1370 N N . ASN A 1 190 ? -1.411 -11.094 8.570 1.00 98.31 190 ASN A N 1
ATOM 1371 C CA . ASN A 1 190 ? -0.808 -9.944 7.903 1.00 98.31 190 ASN A CA 1
ATOM 1372 C C . ASN A 1 190 ? 0.728 -10.068 7.848 1.00 98.31 190 ASN A C 1
ATOM 1374 O O . ASN A 1 190 ? 1.373 -10.348 8.868 1.00 98.31 190 ASN A O 1
ATOM 1378 N N . THR A 1 191 ? 1.299 -9.867 6.656 1.00 97.81 191 THR A N 1
ATOM 1379 C CA . THR A 1 191 ? 2.742 -9.997 6.386 1.00 97.81 191 THR A CA 1
ATOM 1380 C C . THR A 1 191 ? 3.357 -8.792 5.662 1.00 97.81 191 THR A C 1
ATOM 1382 O O . THR A 1 191 ? 4.197 -8.997 4.777 1.00 97.81 191 THR A O 1
ATOM 1385 N N . PRO A 1 192 ? 3.019 -7.542 6.050 1.00 98.56 192 PRO A N 1
ATOM 1386 C CA . PRO A 1 192 ? 3.427 -6.348 5.320 1.00 98.56 192 PRO A CA 1
ATOM 1387 C C . PRO A 1 192 ? 4.941 -6.299 5.128 1.00 98.56 192 PRO A C 1
ATOM 1389 O O . PRO A 1 192 ? 5.713 -6.567 6.060 1.00 98.56 192 PRO A O 1
ATOM 1392 N N . ARG A 1 193 ? 5.370 -5.906 3.929 1.00 98.75 193 ARG A N 1
ATOM 1393 C CA . ARG A 1 193 ? 6.778 -5.787 3.561 1.00 98.75 193 ARG A CA 1
ATOM 1394 C C . ARG A 1 193 ? 7.044 -4.540 2.728 1.00 98.75 193 ARG A C 1
ATOM 1396 O O . ARG A 1 193 ? 6.372 -4.274 1.741 1.00 98.75 193 ARG A O 1
ATOM 1403 N N . ASN A 1 194 ? 8.075 -3.786 3.104 1.00 98.69 194 ASN A N 1
ATOM 1404 C CA . ASN A 1 194 ? 8.504 -2.604 2.353 1.00 98.69 194 ASN A CA 1
ATOM 1405 C C . ASN A 1 194 ? 9.591 -2.9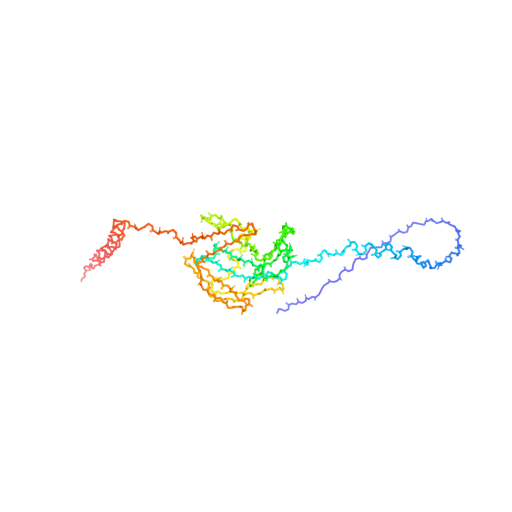21 1.311 1.00 98.69 194 ASN A C 1
ATOM 1407 O O . ASN A 1 194 ? 10.144 -4.026 1.270 1.00 98.69 194 ASN A O 1
ATOM 1411 N N . TYR A 1 195 ? 9.969 -1.925 0.509 1.00 98.62 195 TYR A N 1
ATOM 1412 C CA . TYR A 1 195 ? 10.976 -2.082 -0.547 1.00 98.62 195 TYR A CA 1
ATOM 1413 C C . TYR A 1 195 ? 12.377 -2.439 -0.037 1.00 98.62 195 TYR A C 1
ATOM 1415 O O . TYR A 1 195 ? 13.138 -3.172 -0.688 1.00 98.62 195 TYR A O 1
ATOM 1423 N N . ALA A 1 196 ? 12.716 -1.974 1.170 1.00 98.25 196 ALA A N 1
ATOM 1424 C CA . ALA A 1 196 ? 13.948 -2.351 1.863 1.00 98.25 196 ALA A CA 1
ATOM 1425 C C . ALA A 1 196 ? 13.967 -3.837 2.279 1.00 98.25 196 ALA A C 1
ATOM 1427 O O . ALA A 1 196 ? 15.007 -4.352 2.689 1.00 98.25 196 ALA A O 1
ATOM 1428 N N . GLY A 1 197 ? 12.842 -4.542 2.134 1.00 98.00 197 GLY A N 1
ATOM 1429 C CA . GLY A 1 197 ? 12.692 -5.958 2.434 1.00 98.00 197 GLY A CA 1
ATOM 1430 C C . GLY A 1 197 ? 12.384 -6.243 3.899 1.00 98.00 197 GLY A C 1
ATOM 1431 O O . GLY A 1 197 ? 12.358 -7.420 4.264 1.00 98.00 197 GLY A O 1
ATOM 1432 N N . VAL A 1 198 ? 12.140 -5.207 4.712 1.00 98.56 198 VAL A N 1
ATOM 1433 C CA . VAL A 1 198 ? 11.699 -5.348 6.102 1.00 98.56 198 VAL A CA 1
ATOM 1434 C C . VAL A 1 198 ? 10.270 -5.863 6.080 1.00 98.56 198 VAL A C 1
ATOM 1436 O O . VAL A 1 198 ? 9.380 -5.187 5.570 1.00 98.56 198 VAL A O 1
ATOM 1439 N N . GLN A 1 199 ? 10.079 -7.063 6.619 1.00 98.12 199 GLN A N 1
ATOM 1440 C CA . GLN A 1 199 ? 8.774 -7.676 6.816 1.00 98.12 199 GLN A CA 1
ATOM 1441 C C . GLN A 1 199 ? 8.409 -7.626 8.296 1.00 98.12 199 GLN A C 1
ATOM 1443 O O . GLN A 1 199 ? 9.281 -7.765 9.158 1.00 98.12 199 GLN A O 1
ATOM 1448 N N . GLY A 1 200 ? 7.126 -7.442 8.574 1.00 96.12 200 GLY A N 1
ATOM 1449 C CA . GLY A 1 200 ? 6.595 -7.448 9.925 1.00 96.12 200 GLY A CA 1
ATOM 1450 C C . GLY A 1 200 ? 5.257 -8.158 10.014 1.00 96.12 200 GLY A C 1
ATOM 1451 O O . GLY A 1 200 ? 4.789 -8.771 9.059 1.00 96.12 200 GLY A O 1
ATOM 1452 N N . SER A 1 201 ? 4.664 -8.052 11.194 1.00 96.81 201 SER A N 1
ATOM 1453 C CA . SER A 1 201 ? 3.270 -8.377 11.450 1.00 96.81 201 SER A CA 1
ATOM 1454 C C . SER A 1 201 ? 2.767 -7.402 12.508 1.00 96.81 201 SER A C 1
ATOM 1456 O O . SER A 1 201 ? 3.518 -7.034 13.417 1.00 96.81 201 SER A O 1
ATOM 1458 N N . VAL A 1 202 ? 1.533 -6.941 12.357 1.00 97.06 202 VAL A N 1
ATOM 1459 C CA . VAL A 1 202 ? 0.910 -5.934 13.214 1.00 97.06 202 VAL A CA 1
ATOM 1460 C C . VAL A 1 202 ? -0.302 -6.499 13.943 1.00 97.06 202 VAL A C 1
ATOM 1462 O O . VAL A 1 202 ? -0.958 -7.422 13.469 1.00 97.06 202 VAL A O 1
ATOM 1465 N N . ASP A 1 203 ? -0.614 -5.908 15.092 1.00 96.88 203 ASP A N 1
ATOM 1466 C CA . ASP A 1 203 ? -1.878 -6.114 15.793 1.00 96.88 203 ASP A CA 1
ATOM 1467 C C . ASP A 1 203 ? -2.582 -4.761 15.920 1.00 96.88 203 ASP A C 1
ATOM 1469 O O . ASP A 1 203 ? -2.144 -3.870 16.651 1.00 96.88 203 ASP A O 1
ATOM 1473 N N . ALA A 1 204 ? -3.647 -4.600 15.140 1.00 95.69 204 ALA A N 1
ATOM 1474 C CA . ALA A 1 204 ? -4.518 -3.433 15.132 1.00 95.69 204 ALA A CA 1
ATOM 1475 C C . ALA A 1 204 ? -5.863 -3.714 15.822 1.00 95.69 204 ALA A C 1
ATOM 1477 O O . ALA A 1 204 ? -6.842 -2.992 15.592 1.00 95.69 204 ALA A O 1
ATOM 1478 N N . SER A 1 205 ? -5.945 -4.783 16.620 1.00 92.75 205 SER A N 1
ATOM 1479 C CA . SER A 1 205 ? -7.132 -5.054 17.417 1.00 92.75 205 SER A CA 1
ATOM 1480 C C . SER A 1 205 ? -7.350 -3.921 18.431 1.00 92.75 205 SER A C 1
ATOM 1482 O O . SER A 1 205 ? -6.391 -3.307 18.916 1.00 92.75 205 SER A O 1
ATOM 1484 N N . PRO A 1 206 ? -8.613 -3.575 18.747 1.00 82.19 206 PRO A N 1
ATOM 1485 C CA . PRO A 1 206 ? -8.888 -2.597 19.786 1.00 82.19 206 PRO A CA 1
ATOM 1486 C C . PRO A 1 206 ? -8.194 -3.023 21.083 1.00 82.19 206 PRO A C 1
ATOM 1488 O O . PRO A 1 206 ? -8.231 -4.213 21.416 1.00 82.19 206 PRO A O 1
ATOM 1491 N N . PRO A 1 207 ? -7.605 -2.084 21.848 1.00 74.25 207 PRO A N 1
ATOM 1492 C CA . PRO A 1 207 ? -7.028 -2.428 23.135 1.00 74.25 207 PRO A CA 1
ATOM 1493 C C . PRO A 1 207 ? -8.087 -3.155 23.972 1.00 74.25 207 PRO A C 1
ATOM 1495 O O . PRO A 1 207 ? -9.260 -2.758 23.933 1.00 74.25 207 PRO A O 1
ATOM 1498 N N . PRO A 1 208 ? -7.705 -4.202 24.730 1.00 72.19 208 PRO A N 1
ATOM 1499 C CA . PRO A 1 208 ? -8.639 -4.899 25.593 1.00 72.19 208 PRO A CA 1
ATOM 1500 C C . PRO A 1 208 ? -9.378 -3.871 26.441 1.00 72.19 208 PRO A C 1
ATOM 1502 O O . PRO A 1 208 ? -8.746 -3.091 27.162 1.00 72.19 208 PRO A O 1
ATOM 1505 N N . VAL A 1 209 ? -10.711 -3.837 26.348 1.00 73.00 209 VAL A N 1
ATOM 1506 C CA . VAL A 1 209 ? -11.493 -3.049 27.298 1.00 73.00 209 VAL A CA 1
ATOM 1507 C C . VAL A 1 209 ? -11.101 -3.557 28.683 1.00 73.00 209 VAL A C 1
ATOM 1509 O O . VAL A 1 209 ? -11.174 -4.770 28.907 1.00 73.00 209 VAL A O 1
ATOM 1512 N N . PRO A 1 210 ? -10.623 -2.696 29.604 1.00 68.44 210 PRO A 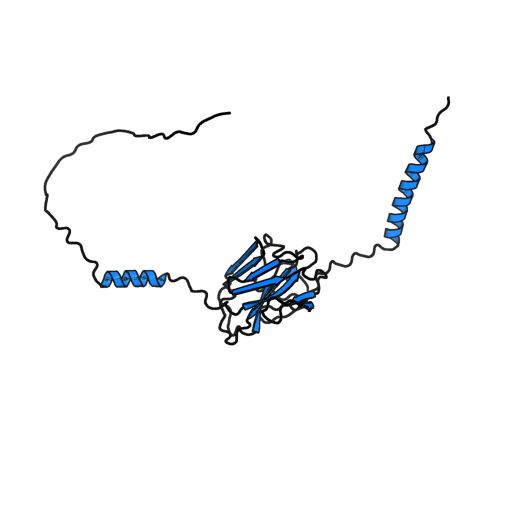N 1
ATOM 1513 C CA . PRO A 1 210 ? -10.346 -3.137 30.955 1.00 68.44 210 PRO A CA 1
ATOM 1514 C C . PRO A 1 210 ? -11.636 -3.762 31.451 1.00 68.44 210 PRO A C 1
ATOM 1516 O O . PRO A 1 210 ? -12.659 -3.075 31.503 1.00 68.44 210 PRO A O 1
ATOM 1519 N N . SER A 1 211 ? -11.614 -5.063 31.737 1.00 69.56 211 SER A N 1
ATOM 1520 C CA . SER A 1 211 ? -12.741 -5.734 32.361 1.00 69.56 211 SER A CA 1
ATOM 1521 C C . SER A 1 211 ? -13.084 -4.884 33.570 1.00 69.56 211 SER A C 1
ATOM 1523 O O . SER A 1 211 ? -12.276 -4.800 34.500 1.00 69.56 211 SER A O 1
ATOM 1525 N N . GLY A 1 212 ? -14.210 -4.162 33.520 1.00 58.03 212 GLY A N 1
ATOM 1526 C CA . GLY A 1 212 ? -14.658 -3.380 34.658 1.00 58.03 212 GLY A CA 1
ATOM 1527 C C . GLY A 1 212 ? -14.606 -4.337 35.832 1.00 58.03 212 GLY A C 1
ATOM 1528 O O . GLY A 1 212 ? -15.178 -5.427 35.740 1.00 58.03 212 GLY A O 1
ATOM 1529 N N . SER A 1 213 ? -13.821 -4.008 36.863 1.00 66.12 213 SER A N 1
ATOM 1530 C CA . SER A 1 213 ? -13.679 -4.908 38.005 1.00 66.12 213 SER A CA 1
ATOM 1531 C C . SER A 1 213 ? -15.082 -5.320 38.450 1.00 66.12 213 SER A C 1
ATOM 1533 O O . SER A 1 213 ? -16.029 -4.546 38.279 1.00 66.12 213 SER A O 1
ATOM 1535 N N . ALA A 1 214 ? -15.259 -6.518 39.009 1.00 61.06 214 ALA A N 1
ATOM 1536 C CA . ALA A 1 214 ? -16.579 -6.954 39.477 1.00 61.06 214 ALA A CA 1
ATOM 1537 C C . ALA A 1 214 ? -17.286 -5.871 40.331 1.00 61.06 214 ALA A C 1
ATOM 1539 O O . ALA A 1 214 ? -18.508 -5.755 40.299 1.00 61.06 214 ALA A O 1
ATOM 1540 N N . GLY A 1 215 ? -16.507 -5.004 40.998 1.00 62.84 215 GLY A N 1
ATOM 1541 C CA . GLY A 1 215 ? -16.971 -3.790 41.667 1.00 62.84 215 GLY A CA 1
ATOM 1542 C C . GLY A 1 215 ? -17.640 -2.743 40.763 1.00 62.84 215 GLY A C 1
ATOM 1543 O O . GLY A 1 215 ? -18.695 -2.246 41.139 1.00 62.84 215 GLY A O 1
ATOM 1544 N N . MET A 1 216 ? -17.108 -2.422 39.578 1.00 66.44 216 MET A N 1
ATOM 1545 C CA . MET A 1 216 ? -17.757 -1.497 38.631 1.00 66.44 216 MET A CA 1
ATOM 1546 C C . MET A 1 216 ? -19.042 -2.075 38.029 1.00 66.44 216 MET A C 1
ATOM 1548 O O . MET A 1 216 ? -20.029 -1.348 37.928 1.00 66.44 216 MET A O 1
ATOM 1552 N N . MET A 1 217 ? -19.079 -3.372 37.695 1.00 62.88 217 MET A N 1
ATOM 1553 C CA . MET A 1 217 ? -20.327 -4.014 37.249 1.00 62.88 217 MET A CA 1
ATOM 1554 C C . MET A 1 217 ? -21.380 -4.046 38.363 1.00 62.88 217 MET A C 1
ATOM 1556 O O . MET A 1 217 ? -22.546 -3.749 38.108 1.00 62.88 217 MET A O 1
ATOM 1560 N N . ALA A 1 218 ? -20.977 -4.340 39.603 1.00 60.31 218 ALA A N 1
ATOM 1561 C CA . ALA A 1 218 ? -21.869 -4.294 40.757 1.00 60.31 218 ALA A CA 1
ATOM 1562 C C . ALA A 1 218 ? -22.386 -2.872 41.031 1.00 60.31 218 ALA A C 1
ATOM 1564 O O . ALA A 1 218 ? -23.562 -2.710 41.350 1.00 60.31 218 ALA A O 1
ATOM 1565 N N . LEU A 1 219 ? -21.553 -1.837 40.853 1.00 59.97 219 LEU A N 1
ATOM 1566 C CA . LEU A 1 219 ? -21.968 -0.440 41.008 1.00 59.97 219 LEU A CA 1
ATOM 1567 C C . LEU A 1 219 ? -22.978 -0.023 39.929 1.00 59.97 219 LEU A C 1
ATOM 1569 O O . LEU A 1 219 ? -23.993 0.587 40.251 1.00 59.97 219 LEU A O 1
ATOM 1573 N N . LEU A 1 220 ? -22.731 -0.386 38.666 1.00 62.47 220 LEU A N 1
ATOM 1574 C CA . LEU A 1 220 ? -23.638 -0.124 37.542 1.00 62.47 220 LEU A CA 1
ATOM 1575 C C . LEU A 1 220 ? -24.991 -0.829 37.720 1.00 62.47 220 LEU A C 1
ATOM 1577 O O . LEU A 1 220 ? -26.038 -0.211 37.523 1.00 62.47 220 LEU A O 1
ATOM 1581 N N . LEU A 1 221 ? -24.986 -2.088 38.167 1.00 62.31 221 LEU A N 1
ATOM 1582 C CA . LEU A 1 221 ? -26.206 -2.836 38.488 1.00 62.31 221 LEU A CA 1
ATOM 1583 C C . LEU A 1 221 ? -26.946 -2.241 39.699 1.00 62.31 221 LEU A C 1
ATOM 1585 O O . LEU A 1 221 ? -28.172 -2.132 39.674 1.00 62.31 221 LEU A O 1
ATOM 1589 N N . ALA A 1 222 ? -26.225 -1.800 40.734 1.00 63.19 222 ALA A N 1
ATOM 1590 C CA . ALA A 1 222 ? -26.816 -1.162 41.910 1.00 63.19 222 ALA A CA 1
ATOM 1591 C C . ALA A 1 222 ? -27.422 0.220 41.598 1.00 63.19 222 ALA A C 1
ATOM 1593 O O . ALA A 1 222 ? -28.475 0.560 42.135 1.00 63.19 222 ALA A O 1
ATOM 1594 N N . LEU A 1 223 ? -26.814 1.000 40.699 1.00 59.47 223 LEU A N 1
ATOM 1595 C CA . LEU A 1 223 ? -27.347 2.283 40.222 1.00 59.47 223 LEU A CA 1
ATOM 1596 C C . LEU A 1 223 ? -28.613 2.106 39.363 1.00 59.47 223 LEU A C 1
ATOM 1598 O O . LEU A 1 223 ? -29.580 2.858 39.528 1.00 59.47 223 LEU A O 1
ATOM 1602 N N . LEU A 1 224 ? -28.668 1.074 38.513 1.00 62.47 224 LEU A N 1
ATOM 1603 C CA . LEU A 1 224 ? -29.888 0.719 37.774 1.00 62.47 224 LEU A CA 1
ATOM 1604 C C . LEU A 1 224 ? -31.006 0.214 38.705 1.00 62.47 224 LEU A C 1
ATOM 1606 O O . LEU A 1 224 ? -32.163 0.606 38.557 1.00 62.47 224 LEU A O 1
ATOM 1610 N N . ALA A 1 225 ? -30.681 -0.597 39.714 1.00 61.47 225 ALA A N 1
ATOM 1611 C CA . ALA A 1 225 ? -31.660 -1.049 40.704 1.00 61.47 225 ALA A CA 1
ATOM 1612 C C . ALA A 1 225 ? -32.155 0.094 41.617 1.00 61.47 225 ALA A C 1
ATOM 1614 O O . ALA A 1 225 ? -33.341 0.166 41.951 1.00 61.47 225 ALA A O 1
ATOM 1615 N N . GLY A 1 226 ? -31.268 1.022 41.990 1.00 57.03 226 GLY A N 1
ATOM 1616 C CA . GLY A 1 226 ? -31.587 2.178 42.830 1.00 57.03 226 GLY A CA 1
ATOM 1617 C C . GLY A 1 226 ? -32.544 3.167 42.160 1.00 57.03 226 GLY A C 1
ATOM 1618 O O . GLY A 1 226 ? -33.476 3.653 42.800 1.00 57.03 226 GLY A O 1
ATOM 1619 N N . THR A 1 227 ? -32.378 3.416 40.859 1.00 55.38 227 THR A N 1
ATOM 1620 C CA . THR A 1 227 ? -33.287 4.282 40.085 1.00 55.38 227 THR A CA 1
ATOM 1621 C C . THR A 1 227 ? -34.676 3.656 39.901 1.00 55.38 227 THR A C 1
ATOM 1623 O O . THR A 1 227 ? -35.679 4.354 40.067 1.00 55.38 227 THR A O 1
ATOM 1626 N N . GLY A 1 228 ? -34.770 2.337 39.690 1.00 53.09 228 GLY A N 1
ATOM 1627 C CA . GLY A 1 228 ? -36.052 1.619 39.652 1.00 53.09 228 GLY A CA 1
ATOM 1628 C C . GLY A 1 228 ? -36.838 1.681 40.972 1.00 53.09 228 GLY A C 1
ATOM 1629 O O . GLY A 1 228 ? -38.059 1.859 40.968 1.00 53.09 228 GLY A O 1
ATOM 1630 N N . LEU A 1 229 ? -36.152 1.618 42.119 1.00 50.19 229 LEU A N 1
ATOM 1631 C CA . LEU A 1 229 ? -36.798 1.690 43.436 1.00 50.19 229 LEU A CA 1
ATOM 1632 C C . LEU A 1 229 ? -37.321 3.102 43.772 1.00 50.19 229 LEU A C 1
ATOM 1634 O O . LEU A 1 229 ? -38.338 3.243 44.456 1.00 50.19 229 LEU A O 1
ATOM 1638 N N . VAL A 1 230 ? -36.660 4.155 43.277 1.00 50.72 230 VAL A N 1
ATOM 1639 C CA . VAL A 1 230 ? -37.081 5.554 43.481 1.00 50.72 230 VAL A CA 1
ATOM 1640 C C . VAL A 1 230 ? -38.339 5.888 42.668 1.00 50.72 230 VAL A C 1
ATOM 1642 O O . VAL A 1 230 ? -39.227 6.571 43.182 1.00 50.72 230 VAL A O 1
ATOM 1645 N N . VAL A 1 231 ? -38.482 5.339 41.457 1.00 53.50 231 VAL A N 1
ATOM 1646 C CA . VAL A 1 231 ? -39.674 5.540 40.609 1.00 53.50 231 VAL A CA 1
ATOM 1647 C C . VAL A 1 231 ? -40.910 4.811 41.162 1.00 53.50 231 VAL A C 1
ATOM 1649 O O . VAL A 1 231 ? -42.019 5.338 41.101 1.00 53.50 231 VAL A O 1
ATOM 1652 N N . LEU A 1 232 ? -40.746 3.647 41.800 1.00 51.31 232 LEU A N 1
ATOM 1653 C CA . LEU A 1 232 ? -41.869 2.915 42.409 1.00 51.31 232 LEU A CA 1
ATOM 1654 C C . LEU A 1 232 ? -42.395 3.555 43.705 1.00 51.31 232 LEU A C 1
ATOM 1656 O O . LEU A 1 232 ? -43.554 3.354 44.076 1.00 51.31 232 LEU A O 1
ATOM 1660 N N . ARG A 1 233 ? -41.574 4.344 44.409 1.00 48.09 233 ARG A N 1
ATOM 1661 C CA . ARG A 1 233 ? -41.952 4.940 45.702 1.00 48.09 233 ARG A CA 1
ATOM 1662 C C . ARG A 1 233 ? -42.642 6.302 45.567 1.00 48.09 233 ARG A C 1
ATOM 1664 O O . ARG A 1 233 ? -43.425 6.662 46.447 1.00 48.09 233 ARG A O 1
ATOM 1671 N N . SER A 1 234 ? -42.409 7.035 44.477 1.00 51.84 234 SER A N 1
ATOM 1672 C CA . SER A 1 234 ? -43.065 8.325 44.204 1.00 51.84 234 SER A CA 1
ATOM 1673 C C . SER A 1 234 ? -44.497 8.180 43.664 1.00 51.84 234 SER A C 1
ATOM 1675 O O . SER A 1 234 ? -45.316 9.069 43.883 1.00 51.84 234 SER A O 1
ATOM 1677 N N . GLY A 1 235 ? -44.851 7.037 43.063 1.00 52.12 235 GLY A N 1
ATOM 1678 C CA . GLY A 1 235 ? -46.193 6.785 42.517 1.00 52.12 235 GLY A CA 1
ATOM 1679 C C . GLY A 1 235 ? -47.299 6.502 43.547 1.00 52.12 235 GLY A C 1
ATOM 1680 O O . GLY A 1 235 ? -48.477 6.526 43.200 1.00 52.12 235 GLY A O 1
ATOM 1681 N N . ARG A 1 236 ? -46.969 6.244 44.824 1.00 55.88 236 ARG A N 1
ATOM 1682 C CA . ARG A 1 236 ? -47.958 5.797 45.832 1.00 55.88 236 ARG A CA 1
ATOM 1683 C C . ARG A 1 236 ? -48.507 6.901 46.746 1.00 55.88 236 ARG A C 1
ATOM 1685 O O . ARG A 1 236 ? -49.360 6.615 47.577 1.00 55.88 236 ARG A O 1
ATOM 1692 N N . LYS A 1 237 ? -48.054 8.153 46.606 1.00 54.44 237 LYS A N 1
ATOM 1693 C CA . LYS A 1 237 ? -48.490 9.279 47.463 1.00 54.44 237 LYS A CA 1
ATOM 1694 C C . LYS A 1 237 ? -49.554 10.199 46.841 1.00 54.44 237 LYS A C 1
ATOM 1696 O O . LYS A 1 237 ? -49.904 11.199 47.451 1.00 54.44 237 LYS A O 1
ATOM 1701 N N . GLY A 1 238 ? -50.090 9.861 45.665 1.00 56.12 238 GLY A N 1
ATOM 1702 C CA . GLY A 1 238 ? -50.992 10.740 44.905 1.00 56.12 238 GLY A CA 1
ATOM 1703 C C . GLY A 1 238 ? -52.499 10.461 44.978 1.00 56.12 238 GLY A C 1
ATOM 1704 O O . GLY A 1 238 ? -53.240 11.168 44.306 1.00 56.12 238 GLY A O 1
ATOM 1705 N N . ARG A 1 239 ? -52.998 9.469 45.734 1.00 59.50 239 ARG A N 1
ATOM 1706 C CA . ARG A 1 239 ? -54.455 9.216 45.820 1.00 59.50 239 ARG A CA 1
ATOM 1707 C C . ARG A 1 239 ? -55.015 9.677 47.163 1.00 59.50 239 ARG A C 1
ATOM 1709 O O . ARG A 1 239 ? -55.111 8.913 48.118 1.00 59.50 239 ARG A O 1
ATOM 1716 N N . VAL A 1 240 ? -55.293 10.975 47.193 1.00 56.44 240 VAL A N 1
ATOM 1717 C CA . VAL A 1 240 ? -55.968 11.723 48.255 1.00 56.44 240 VAL A CA 1
ATOM 1718 C C . VAL A 1 240 ? -57.476 11.443 48.223 1.00 56.44 240 VAL A C 1
ATOM 1720 O O . VAL A 1 240 ? -58.052 11.158 47.176 1.00 56.44 240 VAL A O 1
ATOM 1723 N N . THR A 1 241 ? -58.040 11.507 49.424 1.00 60.16 241 THR A N 1
ATOM 1724 C CA . THR A 1 241 ? -59.442 11.582 49.852 1.00 60.16 241 THR A CA 1
ATOM 1725 C C . THR A 1 241 ? -60.474 12.109 48.850 1.00 60.16 241 THR A C 1
ATOM 1727 O O . THR A 1 241 ? -60.248 13.122 48.187 1.00 60.16 241 THR A O 1
ATOM 1730 N N . GLY A 1 242 ? -61.650 11.482 48.892 1.00 49.31 242 GLY A N 1
ATOM 1731 C CA . GLY A 1 242 ? -62.935 11.938 48.365 1.00 49.31 242 GLY A CA 1
ATOM 1732 C C . GLY A 1 242 ? -64.004 10.938 48.765 1.00 49.31 242 GLY A C 1
ATOM 1733 O O . GLY A 1 242 ? -63.972 9.835 48.178 1.00 49.31 242 GLY A O 1
#

pLDDT: mean 81.0, std 19.72, range [42.66, 98.88]